Protein AF-A0A3B0YVM1-F1 (afdb_monomer_lite)

Structure (mmCIF, N/CA/C/O backbone):
data_AF-A0A3B0YVM1-F1
#
_entry.id   AF-A0A3B0YVM1-F1
#
loop_
_atom_site.group_PDB
_atom_site.id
_atom_site.type_symbol
_atom_site.label_atom_id
_atom_site.label_alt_id
_atom_site.label_comp_id
_atom_site.label_asym_id
_atom_site.label_entity_id
_atom_site.label_seq_id
_atom_site.pdbx_PDB_ins_code
_atom_site.Cartn_x
_atom_site.Cartn_y
_atom_site.Cartn_z
_atom_site.occupancy
_atom_site.B_iso_or_equiv
_atom_site.auth_seq_id
_atom_site.auth_comp_id
_atom_site.auth_asym_id
_atom_site.auth_atom_id
_atom_site.pdbx_PDB_model_num
ATOM 1 N N . MET A 1 1 ? -1.241 -8.856 31.161 1.00 61.56 1 MET A N 1
ATOM 2 C CA . MET A 1 1 ? -2.458 -8.989 31.995 1.00 61.56 1 MET A CA 1
ATOM 3 C C . MET A 1 1 ? -3.616 -8.631 31.088 1.00 61.56 1 MET A C 1
ATOM 5 O O . MET A 1 1 ? -3.506 -7.598 30.449 1.00 61.56 1 MET A O 1
ATOM 9 N N . ASN A 1 2 ? -4.629 -9.489 30.949 1.00 73.38 2 ASN A N 1
ATOM 10 C CA . ASN A 1 2 ? -5.773 -9.200 30.077 1.00 73.38 2 ASN A CA 1
ATOM 11 C C . ASN A 1 2 ? -6.741 -8.254 30.793 1.00 73.38 2 ASN A C 1
ATOM 13 O O . ASN A 1 2 ? -6.898 -8.364 32.007 1.00 73.38 2 ASN A O 1
ATOM 17 N N . PHE A 1 3 ? -7.368 -7.341 30.052 1.00 84.69 3 PHE A N 1
ATOM 18 C CA . PHE A 1 3 ? -8.487 -6.558 30.568 1.00 84.69 3 PHE A CA 1
ATOM 19 C C . PHE A 1 3 ? -9.752 -7.418 30.493 1.00 84.69 3 PHE A C 1
ATOM 21 O O . PHE A 1 3 ? -10.149 -7.833 29.403 1.00 84.69 3 PHE A O 1
ATOM 28 N N . GLU A 1 4 ? -10.326 -7.731 31.653 1.00 89.62 4 GLU A N 1
ATOM 29 C CA . GLU A 1 4 ? -11.551 -8.524 31.785 1.00 89.62 4 GLU A CA 1
ATOM 30 C C . GLU A 1 4 ? -12.759 -7.598 31.913 1.00 89.62 4 GLU A C 1
ATOM 32 O O . GLU A 1 4 ? -12.815 -6.753 32.808 1.00 89.62 4 GLU A O 1
ATOM 37 N N . PHE A 1 5 ? -13.737 -7.775 31.028 1.00 92.25 5 PHE A N 1
ATOM 38 C CA . PHE A 1 5 ? -14.971 -7.001 31.058 1.00 92.25 5 PHE A CA 1
ATOM 39 C C . PHE A 1 5 ? -15.942 -7.575 32.096 1.00 92.25 5 PHE A C 1
ATOM 41 O O . PHE A 1 5 ? -16.170 -8.781 32.189 1.00 92.25 5 PHE A O 1
ATOM 48 N N . THR A 1 6 ? -16.563 -6.692 32.870 1.00 95.38 6 THR A N 1
ATOM 49 C CA . THR A 1 6 ? -17.698 -7.025 33.737 1.00 95.38 6 THR A CA 1
ATOM 50 C C . THR A 1 6 ? -18.942 -7.338 32.906 1.00 95.38 6 THR A C 1
ATOM 52 O O . THR A 1 6 ? -19.082 -6.863 31.780 1.00 95.38 6 THR A O 1
ATOM 55 N N . GLN A 1 7 ? -19.909 -8.054 33.490 1.00 96.56 7 GLN A N 1
ATOM 56 C CA . GLN A 1 7 ? -21.164 -8.364 32.795 1.00 96.56 7 GLN A CA 1
ATOM 57 C C . GLN A 1 7 ? -21.890 -7.105 32.296 1.00 96.56 7 GLN A C 1
ATOM 59 O O . GLN A 1 7 ? -22.352 -7.085 31.166 1.00 96.56 7 GLN A O 1
ATOM 64 N N . ASN A 1 8 ? -21.917 -6.026 33.087 1.00 96.94 8 ASN A N 1
ATOM 65 C CA . ASN A 1 8 ? -22.551 -4.772 32.667 1.00 96.94 8 ASN A CA 1
ATOM 66 C C . ASN A 1 8 ? -21.864 -4.151 31.438 1.00 96.94 8 ASN A C 1
ATOM 68 O O . ASN A 1 8 ? -22.532 -3.553 30.601 1.00 96.94 8 ASN A O 1
ATOM 72 N N . GLN A 1 9 ? -20.537 -4.275 31.332 1.00 96.88 9 GLN A N 1
ATOM 73 C CA . GLN A 1 9 ? -19.792 -3.788 30.168 1.00 96.88 9 GLN A CA 1
ATOM 74 C C . GLN A 1 9 ? -20.047 -4.672 28.943 1.00 96.88 9 GLN A C 1
ATOM 76 O O . GLN A 1 9 ? -20.224 -4.152 27.846 1.00 96.88 9 GLN A O 1
ATOM 81 N N . LEU A 1 10 ? -20.137 -5.993 29.126 1.00 97.69 10 LEU A N 1
ATOM 82 C CA . LEU A 1 10 ? -20.514 -6.923 28.057 1.00 97.69 10 LEU A CA 1
ATOM 83 C C . LEU A 1 10 ? -21.944 -6.670 27.556 1.00 97.69 10 LEU A C 1
ATOM 85 O O . LEU A 1 10 ? -22.166 -6.638 26.351 1.00 97.69 10 LEU A O 1
ATOM 89 N N . ASP A 1 11 ? -22.897 -6.402 28.451 1.00 97.88 11 ASP A N 1
ATOM 90 C CA . ASP A 1 11 ? -24.278 -6.061 28.081 1.00 97.88 11 ASP A CA 1
ATOM 91 C C . ASP A 1 11 ? -24.340 -4.744 27.275 1.00 97.88 11 ASP A C 1
ATOM 93 O O . ASP A 1 11 ? -25.108 -4.617 26.315 1.00 97.88 11 ASP A O 1
ATOM 97 N N . GLN A 1 12 ? -23.493 -3.765 27.618 1.00 97.75 12 GLN A N 1
ATOM 98 C CA . GLN A 1 12 ? -23.352 -2.527 26.847 1.00 97.75 12 GLN A CA 1
ATOM 99 C C . GLN A 1 12 ? -22.720 -2.778 25.467 1.00 97.75 12 GLN A C 1
ATOM 101 O O . GLN A 1 12 ? -23.171 -2.204 24.477 1.00 97.75 12 GLN A O 1
ATOM 106 N N . ILE A 1 13 ? -21.723 -3.662 25.371 1.00 97.12 13 ILE A N 1
ATOM 107 C CA . ILE A 1 13 ? -21.122 -4.076 24.092 1.00 97.12 13 ILE A CA 1
ATOM 108 C C . ILE A 1 13 ? -22.154 -4.780 23.201 1.00 97.12 13 ILE A C 1
ATOM 110 O O . ILE A 1 13 ? -22.275 -4.442 22.023 1.00 97.12 13 ILE A O 1
ATOM 114 N N . GLN A 1 14 ? -22.957 -5.689 23.761 1.00 97.75 14 GLN A N 1
ATOM 115 C CA . GLN A 1 14 ? -24.055 -6.339 23.040 1.00 97.75 14 GLN A CA 1
ATOM 116 C C . GLN A 1 14 ? -25.067 -5.312 22.517 1.00 97.75 14 GLN A C 1
ATOM 118 O O . GLN A 1 14 ? -25.534 -5.419 21.386 1.00 97.75 14 GLN A O 1
ATOM 123 N N . THR A 1 15 ? -25.352 -4.270 23.303 1.00 97.75 15 THR A N 1
ATOM 124 C CA . THR A 1 15 ? -26.252 -3.186 22.889 1.00 97.75 15 THR A CA 1
ATOM 125 C C . THR A 1 15 ? -25.747 -2.469 21.631 1.00 97.75 15 THR A C 1
ATOM 127 O O . THR A 1 15 ? -26.557 -2.152 20.762 1.00 97.75 15 THR A O 1
ATOM 130 N N . PHE A 1 16 ? -24.435 -2.249 21.483 1.00 97.38 16 PHE A N 1
ATOM 131 C CA . PHE A 1 16 ? -23.877 -1.668 20.253 1.00 97.38 16 PHE A CA 1
ATOM 132 C C . PHE A 1 16 ? -24.061 -2.585 19.037 1.00 97.38 16 PHE A C 1
ATOM 134 O O . PHE A 1 16 ? -24.403 -2.102 17.958 1.00 97.38 16 PHE A O 1
ATOM 141 N N . ILE A 1 17 ? -23.891 -3.902 19.199 1.00 95.31 17 ILE A N 1
ATOM 142 C CA . ILE A 1 17 ? -24.158 -4.868 18.119 1.00 95.31 17 ILE A CA 1
ATOM 143 C C . ILE A 1 17 ? -25.635 -4.836 17.718 1.00 95.31 17 ILE A C 1
ATOM 145 O O . ILE A 1 17 ? -25.944 -4.744 16.530 1.00 95.31 17 ILE A O 1
ATOM 149 N N . ASP A 1 18 ? -26.540 -4.881 18.695 1.00 96.50 18 ASP A N 1
ATOM 150 C CA . ASP A 1 18 ? -27.985 -4.941 18.457 1.00 96.50 18 ASP A CA 1
ATOM 151 C C . ASP A 1 18 ? -28.526 -3.665 17.792 1.00 96.50 18 ASP A C 1
ATOM 153 O O . ASP A 1 18 ? -29.475 -3.721 17.007 1.00 96.50 18 ASP A O 1
ATOM 157 N N . GLN A 1 19 ? -27.929 -2.509 18.097 1.00 95.62 19 GLN A N 1
ATOM 158 C CA . GLN A 1 19 ? -28.262 -1.229 17.468 1.00 95.62 19 GLN A CA 1
ATOM 159 C C . GLN A 1 19 ? -27.776 -1.141 16.017 1.00 95.62 19 GLN A C 1
ATOM 161 O O . GLN A 1 19 ? -28.428 -0.495 15.192 1.00 95.62 19 GLN A O 1
ATOM 166 N N . GLY A 1 20 ? -26.660 -1.801 15.700 1.00 95.06 20 GLY A N 1
ATOM 167 C CA . GLY A 1 20 ? -25.998 -1.697 14.406 1.00 95.06 20 GLY A CA 1
ATOM 168 C C . GLY A 1 20 ? -25.357 -0.324 14.172 1.00 95.06 20 GLY A C 1
ATOM 169 O O . GLY A 1 20 ? -25.219 0.492 15.081 1.00 95.06 20 GLY A O 1
ATOM 170 N N . ALA A 1 21 ? -24.962 -0.062 12.923 1.00 94.19 21 ALA A N 1
ATOM 171 C CA . ALA A 1 21 ? -24.320 1.195 12.549 1.00 94.19 21 ALA A CA 1
ATOM 172 C C . ALA A 1 21 ? -25.275 2.393 12.706 1.00 94.19 21 ALA A C 1
ATOM 174 O O . ALA A 1 21 ? -26.347 2.435 12.092 1.00 94.19 21 ALA A O 1
ATOM 175 N N . LEU A 1 22 ? -24.862 3.393 13.488 1.00 93.19 22 LEU A N 1
ATOM 176 C CA . LEU A 1 22 ? -25.630 4.614 13.724 1.00 93.19 22 LEU A CA 1
ATOM 177 C C . LEU A 1 22 ? -25.311 5.717 12.695 1.00 93.19 22 LEU A C 1
ATOM 179 O O . LEU A 1 22 ? -24.178 5.821 12.222 1.00 93.19 22 LEU A O 1
ATOM 183 N N . PRO A 1 23 ? -26.269 6.600 12.353 1.00 89.56 23 PRO A N 1
ATOM 184 C CA . PRO A 1 23 ? -26.002 7.726 11.462 1.00 89.56 23 PRO A CA 1
ATOM 185 C C . PRO A 1 23 ? -24.921 8.668 12.015 1.00 89.56 23 PRO A C 1
ATOM 187 O O . PRO A 1 23 ? -25.095 9.264 13.074 1.00 89.56 23 PRO A O 1
ATOM 190 N N . GLY A 1 24 ? -23.832 8.848 11.264 1.00 84.25 24 GLY A N 1
ATOM 191 C CA . GLY A 1 24 ? -22.758 9.802 11.570 1.00 84.25 24 GLY A CA 1
ATOM 192 C C . GLY A 1 24 ? -21.629 9.268 12.460 1.00 84.25 24 GLY A C 1
ATOM 193 O O . GLY A 1 24 ? -20.553 9.858 12.448 1.00 84.25 24 GLY A O 1
ATOM 194 N N . THR A 1 25 ? -21.839 8.160 13.176 1.00 88.06 25 THR A N 1
ATOM 195 C CA . THR A 1 25 ? -20.812 7.516 14.021 1.00 88.06 25 THR A CA 1
ATOM 196 C C . THR A 1 25 ? -20.554 6.057 13.645 1.00 88.06 25 THR A C 1
ATOM 198 O O . THR A 1 25 ? -19.481 5.530 13.913 1.00 88.06 25 THR A O 1
ATOM 201 N N . ASN A 1 26 ? -21.482 5.393 12.953 1.00 94.81 26 ASN A N 1
ATOM 202 C CA . ASN A 1 26 ? -21.416 3.966 12.648 1.00 94.81 26 ASN A CA 1
ATOM 203 C C . ASN A 1 26 ? -21.236 3.131 13.931 1.00 94.81 26 ASN A C 1
ATOM 205 O O . ASN A 1 26 ? -22.155 3.079 14.743 1.00 94.81 26 ASN A O 1
ATOM 209 N N . PHE A 1 27 ? -20.080 2.493 14.110 1.00 96.88 27 PHE A N 1
ATOM 210 C CA . PHE A 1 27 ? -19.659 1.784 15.321 1.00 96.88 27 PHE A CA 1
ATOM 211 C C . PHE A 1 27 ? -18.546 2.527 16.087 1.00 96.88 27 PHE A C 1
ATOM 213 O O . PHE A 1 27 ? -17.999 1.975 17.043 1.00 96.88 27 PHE A O 1
ATOM 220 N N . SER A 1 28 ? -18.200 3.771 15.726 1.00 95.94 28 SER A N 1
ATOM 221 C CA . SER A 1 28 ? -17.145 4.540 16.408 1.00 95.94 28 SER A CA 1
ATOM 222 C C . SER A 1 28 ? -17.410 4.698 17.904 1.00 95.94 28 SER A C 1
ATOM 224 O O . SER A 1 28 ? -16.474 4.654 18.696 1.00 95.94 28 SER A O 1
ATOM 226 N N . ASP A 1 29 ? -18.681 4.807 18.298 1.00 95.94 29 ASP A N 1
ATOM 227 C CA . ASP A 1 29 ? -19.090 4.921 19.702 1.00 95.94 29 ASP A CA 1
ATOM 228 C C . ASP A 1 29 ? -18.770 3.648 20.503 1.00 95.94 29 ASP A C 1
ATOM 230 O O . ASP A 1 29 ? -18.422 3.728 21.680 1.00 95.94 29 ASP A O 1
ATOM 234 N N . ALA A 1 30 ? -18.823 2.473 19.864 1.00 96.25 30 ALA A N 1
ATOM 235 C CA . ALA A 1 30 ? -18.458 1.208 20.496 1.00 96.25 30 ALA A CA 1
ATOM 236 C C . ALA A 1 30 ? -16.943 1.121 20.732 1.00 96.25 30 ALA A C 1
ATOM 238 O O . ALA A 1 30 ? -16.504 0.725 21.811 1.00 96.25 30 ALA A O 1
ATOM 239 N N . TYR A 1 31 ? -16.144 1.541 19.745 1.00 95.38 31 TYR A N 1
ATOM 240 C CA . TYR A 1 31 ? -14.693 1.646 19.897 1.00 95.38 31 TYR A CA 1
ATOM 241 C C . TYR A 1 31 ? -14.307 2.633 21.001 1.00 95.38 31 TYR A C 1
ATOM 243 O O . TYR A 1 31 ? -13.489 2.291 21.855 1.00 95.38 31 TYR A O 1
ATOM 251 N N . GLN A 1 32 ? -14.921 3.822 21.011 1.00 94.88 32 GLN A N 1
ATOM 252 C CA . GLN A 1 32 ? -14.658 4.848 22.019 1.00 94.88 32 GLN A CA 1
ATOM 253 C C . GLN A 1 32 ? -15.030 4.358 23.418 1.00 94.88 32 GLN A C 1
ATOM 255 O O . GLN A 1 32 ? -14.226 4.478 24.332 1.00 94.88 32 GLN A O 1
ATOM 260 N N . TYR A 1 33 ? -16.193 3.717 23.569 1.00 95.88 33 TYR A N 1
ATOM 261 C CA . TYR A 1 33 ? -16.604 3.126 24.840 1.00 95.88 33 TYR A CA 1
ATOM 262 C C . TYR A 1 33 ? -15.560 2.146 25.382 1.00 95.88 33 TYR A C 1
ATOM 264 O O . TYR A 1 33 ? -15.195 2.214 26.552 1.00 95.88 33 TYR A O 1
ATOM 272 N N . ILE A 1 34 ? -15.053 1.240 24.540 1.00 94.00 34 ILE A N 1
ATOM 273 C CA . ILE A 1 34 ? -14.036 0.274 24.969 1.00 94.00 34 ILE A CA 1
ATOM 274 C C . ILE A 1 34 ? -12.722 0.988 25.302 1.00 94.00 34 ILE A C 1
ATOM 276 O O . ILE A 1 34 ? -12.091 0.643 26.296 1.00 94.00 34 ILE A O 1
ATOM 280 N N . SER A 1 35 ? -12.327 1.985 24.508 1.00 92.06 35 SER A N 1
ATOM 281 C CA . SER A 1 35 ? -11.128 2.793 24.749 1.00 92.06 35 SER A CA 1
ATOM 282 C C . SER A 1 35 ? -11.181 3.497 26.111 1.00 92.06 35 SER A C 1
ATOM 284 O O . SER A 1 35 ? -10.260 3.344 26.914 1.00 92.06 35 SER A O 1
ATOM 286 N N . ASP A 1 36 ? -12.301 4.150 26.428 1.00 92.50 36 ASP A N 1
ATOM 287 C CA . ASP A 1 36 ? -12.523 4.833 27.707 1.00 92.50 36 ASP A CA 1
ATOM 288 C C . ASP A 1 36 ? -12.417 3.853 28.891 1.00 92.50 36 ASP A C 1
ATOM 290 O O . ASP A 1 36 ? -11.776 4.145 29.901 1.00 92.50 36 ASP A O 1
ATOM 294 N N . LEU A 1 37 ? -12.979 2.643 28.751 1.00 91.38 37 LEU A N 1
ATOM 295 C CA . LEU A 1 37 ? -12.869 1.597 29.773 1.00 91.38 37 LEU A CA 1
ATOM 296 C C . LEU A 1 37 ? -11.422 1.160 30.029 1.00 91.38 37 LEU A C 1
ATOM 298 O O . LEU A 1 37 ? -11.073 0.840 31.169 1.00 91.38 37 LEU A O 1
ATOM 302 N N . LEU A 1 38 ? -10.589 1.109 28.984 1.00 88.25 38 LEU A N 1
ATOM 303 C CA . LEU A 1 38 ? -9.171 0.800 29.139 1.00 88.25 38 LEU A CA 1
ATOM 304 C C . LEU A 1 38 ? -8.450 1.941 29.866 1.00 88.25 38 LEU A C 1
ATOM 306 O O . LEU A 1 38 ? -7.668 1.681 30.774 1.00 88.25 38 LEU A O 1
ATOM 310 N N . GLU A 1 39 ? -8.732 3.198 29.533 1.00 85.38 39 GLU A N 1
ATOM 311 C CA . GLU A 1 39 ? -8.093 4.361 30.167 1.00 85.38 39 GLU A CA 1
ATOM 312 C C . GLU A 1 39 ? -8.438 4.516 31.657 1.00 85.38 39 GLU A C 1
ATOM 314 O O . GLU A 1 39 ? -7.617 5.002 32.439 1.00 85.38 39 GLU A O 1
ATOM 319 N N . GLU A 1 40 ? -9.615 4.048 32.081 1.00 82.25 40 GLU A N 1
ATOM 320 C CA . GLU A 1 40 ? -10.019 4.014 33.491 1.00 82.25 40 GLU A CA 1
ATOM 321 C C . GLU A 1 40 ? -9.252 2.970 34.330 1.00 82.25 40 GLU A C 1
ATOM 323 O O . GLU A 1 40 ? -9.201 3.078 35.563 1.00 82.25 40 GLU A O 1
ATOM 328 N N . ALA A 1 41 ? -8.620 1.969 33.703 1.00 71.50 41 ALA A N 1
ATOM 329 C CA . ALA A 1 41 ? -7.781 1.007 34.409 1.00 71.50 41 ALA A CA 1
ATOM 330 C C . ALA A 1 41 ? -6.450 1.664 34.814 1.00 71.50 41 ALA A C 1
ATOM 332 O O . ALA A 1 41 ? -5.616 2.006 33.981 1.00 71.50 41 ALA A O 1
ATOM 333 N N . SER A 1 42 ? -6.237 1.838 36.121 1.00 52.84 42 SER A N 1
ATOM 334 C CA . SER A 1 42 ? -5.046 2.487 36.680 1.00 52.84 42 SER A CA 1
ATOM 335 C C . SER A 1 42 ? -3.744 1.844 36.172 1.00 52.84 42 SER A C 1
ATOM 337 O O . SER A 1 42 ? -3.453 0.705 36.531 1.00 52.84 42 SER A O 1
ATOM 339 N N . GLU A 1 43 ? -2.983 2.611 35.385 1.00 63.66 43 GLU A N 1
ATOM 340 C CA . GLU A 1 43 ? -1.768 2.225 34.646 1.00 63.66 43 GLU A CA 1
ATOM 341 C C . GLU A 1 43 ? -1.970 1.061 33.666 1.00 63.66 43 GLU A C 1
ATOM 343 O O . GLU A 1 43 ? -1.831 -0.111 34.016 1.00 63.66 43 GLU A O 1
ATOM 348 N N . LEU A 1 44 ? -2.228 1.398 32.398 1.00 65.75 44 LEU A N 1
ATOM 349 C CA . LEU A 1 44 ? -2.282 0.422 31.315 1.00 65.75 44 LEU A CA 1
ATOM 350 C C . LEU A 1 44 ? -0.902 -0.226 31.099 1.00 65.75 44 LEU A C 1
ATOM 352 O O . LEU A 1 44 ? 0.059 0.473 30.765 1.00 65.75 44 LEU A O 1
ATOM 356 N N . PRO A 1 45 ? -0.780 -1.562 31.224 1.00 74.88 45 PRO A N 1
ATOM 357 C CA . PRO A 1 45 ? 0.353 -2.300 30.678 1.00 74.88 45 PRO A CA 1
ATOM 358 C C . PRO A 1 45 ? 0.593 -1.931 29.208 1.00 74.88 45 PRO A C 1
ATOM 360 O O . PRO A 1 45 ? -0.355 -1.643 28.477 1.00 74.88 45 PRO A O 1
ATOM 363 N N . LYS A 1 46 ? 1.847 -1.990 28.751 1.00 74.75 46 LYS A N 1
ATOM 364 C CA . LYS A 1 46 ? 2.245 -1.594 27.388 1.00 74.75 46 LYS A CA 1
ATOM 365 C C . LYS A 1 46 ? 1.390 -2.248 26.293 1.00 74.75 46 LYS A C 1
ATOM 367 O O . LYS A 1 46 ? 1.071 -1.625 25.290 1.00 74.75 46 LYS A O 1
ATOM 372 N N . GLU A 1 47 ? 1.005 -3.506 26.463 1.00 72.50 47 GLU A N 1
ATOM 373 C CA . GLU A 1 47 ? 0.182 -4.219 25.482 1.00 72.50 47 GLU A CA 1
ATOM 374 C C . GLU A 1 47 ? -1.245 -3.651 25.422 1.00 72.50 47 GLU A C 1
ATOM 376 O O . GLU A 1 47 ? -1.827 -3.510 24.349 1.00 72.50 47 GLU A O 1
ATOM 381 N N . LEU A 1 48 ? -1.787 -3.248 26.573 1.00 76.56 48 LEU A N 1
ATOM 382 C CA . LEU A 1 48 ? -3.084 -2.587 26.661 1.00 76.56 48 LEU A CA 1
ATOM 383 C C . LEU A 1 48 ? -3.047 -1.162 26.093 1.00 76.56 48 LEU A C 1
ATOM 385 O O . LEU A 1 48 ? -4.029 -0.743 25.487 1.00 76.56 48 LEU A O 1
ATOM 389 N N . SER A 1 49 ? -1.923 -0.443 26.206 1.00 81.25 49 SER A N 1
ATOM 390 C CA . SER A 1 49 ? -1.785 0.865 25.553 1.00 81.25 49 SER A CA 1
ATOM 391 C C . SER A 1 49 ? -1.764 0.752 24.027 1.00 81.25 49 SER A C 1
ATOM 393 O O . SER A 1 49 ? -2.332 1.606 23.357 1.00 81.25 49 SER A O 1
ATOM 395 N N . VAL A 1 50 ? -1.172 -0.312 23.465 1.00 81.56 50 VAL A N 1
ATOM 396 C CA . VAL A 1 50 ? -1.199 -0.553 22.008 1.00 81.56 50 VAL A CA 1
ATOM 397 C C . VAL A 1 50 ? -2.604 -0.934 21.532 1.00 81.56 50 VAL A C 1
ATOM 399 O O . VAL A 1 50 ? -3.063 -0.424 20.513 1.00 81.56 50 VAL A O 1
ATOM 402 N N . ALA A 1 51 ? -3.316 -1.786 22.276 1.00 84.19 51 ALA A N 1
ATOM 403 C CA . ALA A 1 51 ? -4.712 -2.099 21.968 1.00 84.19 51 ALA A CA 1
ATOM 404 C C . ALA A 1 51 ? -5.599 -0.841 22.026 1.00 84.19 51 ALA A C 1
ATOM 406 O O . ALA A 1 51 ? -6.389 -0.611 21.113 1.00 84.19 51 ALA A O 1
ATOM 407 N N . ASN A 1 52 ? -5.417 0.008 23.046 1.00 87.06 52 ASN A N 1
ATOM 408 C CA . ASN A 1 52 ? -6.123 1.286 23.159 1.00 87.06 52 ASN A CA 1
ATOM 409 C C . ASN A 1 52 ? -5.832 2.204 21.966 1.00 87.06 52 ASN A C 1
ATOM 411 O O . ASN A 1 52 ? -6.745 2.781 21.382 1.00 87.06 52 ASN A O 1
ATOM 415 N N . LEU A 1 53 ? -4.567 2.274 21.551 1.00 86.12 53 LEU A N 1
ATOM 416 C CA . LEU A 1 53 ? -4.155 3.067 20.402 1.00 86.12 53 LEU A CA 1
ATOM 417 C C . LEU A 1 53 ? -4.854 2.626 19.111 1.00 86.12 53 LEU A C 1
ATOM 419 O O . LEU A 1 53 ? -5.361 3.447 18.342 1.00 86.12 53 LEU A O 1
ATOM 423 N N . TRP A 1 54 ? -4.936 1.311 18.904 1.00 87.88 54 TRP A N 1
ATOM 424 C CA . TRP A 1 54 ? -5.664 0.754 17.776 1.00 87.88 54 TRP A CA 1
ATOM 425 C C . TRP A 1 54 ? -7.161 1.088 17.832 1.00 87.88 54 TRP A C 1
ATOM 427 O O . TRP A 1 54 ? -7.709 1.509 16.813 1.00 87.88 54 TRP A O 1
ATOM 437 N N . LEU A 1 55 ? -7.808 0.981 19.002 1.00 90.50 55 LEU A N 1
ATOM 438 C CA . LEU A 1 55 ? -9.221 1.351 19.181 1.00 90.50 55 LEU A CA 1
ATOM 439 C C . LEU A 1 55 ? -9.475 2.817 18.807 1.00 90.50 55 LEU A C 1
ATOM 441 O O . LEU A 1 55 ? -10.449 3.101 18.115 1.00 90.50 55 LEU A O 1
ATOM 445 N N . GLN A 1 56 ? -8.586 3.734 19.197 1.00 89.69 56 GLN A N 1
ATOM 446 C CA . GLN A 1 56 ? -8.715 5.160 18.884 1.00 89.69 56 GLN A CA 1
ATOM 447 C C . GLN A 1 56 ? -8.663 5.435 17.373 1.00 89.69 56 GLN A C 1
ATOM 449 O O . GLN A 1 56 ? -9.478 6.197 16.849 1.00 89.69 56 GLN A O 1
ATOM 454 N N . GLY A 1 57 ? -7.739 4.810 16.635 1.00 89.50 57 GLY A N 1
ATOM 455 C CA . GLY A 1 57 ? -7.725 4.957 15.174 1.00 89.50 57 GLY A CA 1
ATOM 456 C C . GLY A 1 57 ? -8.856 4.202 14.481 1.00 89.50 57 GLY A C 1
ATOM 457 O O . GLY A 1 57 ? -9.391 4.698 13.492 1.00 89.50 57 GLY A O 1
ATOM 458 N N . ALA A 1 58 ? -9.273 3.046 15.004 1.00 91.00 58 ALA A N 1
ATOM 459 C CA . ALA A 1 58 ? -10.419 2.309 14.483 1.00 91.00 58 ALA A CA 1
ATOM 460 C C . ALA A 1 58 ? -11.724 3.103 14.656 1.00 91.00 58 ALA A C 1
ATOM 462 O O . ALA A 1 58 ? -12.516 3.166 13.716 1.00 91.00 58 ALA A O 1
ATOM 463 N N . ALA A 1 59 ? -11.903 3.792 15.790 1.00 93.62 59 ALA A N 1
ATOM 464 C CA . ALA A 1 59 ? -13.015 4.713 16.018 1.00 93.62 59 ALA A CA 1
ATOM 465 C C . ALA A 1 59 ? -13.039 5.828 14.963 1.00 93.62 59 ALA A C 1
ATOM 467 O O . ALA A 1 59 ? -14.063 6.046 14.314 1.00 93.62 59 ALA A O 1
ATOM 468 N N . GLN A 1 60 ? -11.896 6.487 14.737 1.00 92.19 60 GLN A N 1
ATOM 469 C CA . GLN A 1 60 ? -11.771 7.538 13.726 1.00 92.19 60 GLN A CA 1
ATOM 470 C C . GLN A 1 60 ? -12.078 7.004 12.322 1.00 92.19 60 GLN A C 1
ATOM 472 O O . GLN A 1 60 ? -12.957 7.534 11.646 1.00 92.19 60 GLN A O 1
ATOM 477 N N . ALA A 1 61 ? -11.422 5.919 11.903 1.00 92.38 61 ALA A N 1
ATOM 478 C CA . ALA A 1 61 ? -11.609 5.330 10.580 1.00 92.38 61 ALA A CA 1
ATOM 479 C C . ALA A 1 61 ? -13.053 4.858 10.339 1.00 92.38 61 ALA A C 1
ATOM 481 O O . ALA A 1 61 ? -13.585 5.055 9.245 1.00 92.38 61 ALA A O 1
ATOM 482 N N . ASN A 1 62 ? -13.693 4.260 11.349 1.00 95.44 62 ASN A N 1
ATOM 483 C CA . ASN A 1 62 ? -15.056 3.750 11.245 1.00 95.44 62 ASN A CA 1
ATOM 484 C C . ASN A 1 62 ? -16.121 4.849 11.267 1.00 95.44 62 ASN A C 1
ATOM 486 O O . ASN A 1 62 ? -17.149 4.697 10.606 1.00 95.44 62 ASN A O 1
ATOM 490 N N . SER A 1 63 ? -15.865 5.970 11.949 1.00 94.75 63 SER A N 1
ATOM 491 C CA . SER A 1 63 ? -16.768 7.127 11.921 1.00 94.75 63 SER A CA 1
ATOM 492 C C . SER A 1 63 ? -16.962 7.689 10.508 1.00 94.75 63 SER A C 1
ATOM 494 O O . SER A 1 63 ? -17.970 8.342 10.246 1.00 94.75 63 SER A O 1
ATOM 496 N N . GLY A 1 64 ? -16.000 7.450 9.605 1.00 92.06 64 GLY A N 1
ATOM 497 C CA . GLY A 1 64 ? -15.992 7.998 8.249 1.00 92.06 64 GLY A CA 1
ATOM 498 C C . GLY A 1 64 ? -15.781 9.512 8.200 1.00 92.06 64 GLY A C 1
ATOM 499 O O . GLY A 1 64 ? -16.024 10.125 7.167 1.00 92.06 64 GLY A O 1
ATOM 500 N N . ASN A 1 65 ? -15.360 10.126 9.311 1.00 90.44 65 ASN A N 1
ATOM 501 C CA . ASN A 1 65 ? -15.227 11.570 9.444 1.00 90.44 65 ASN A CA 1
ATOM 502 C C . ASN A 1 65 ? -13.863 11.958 10.028 1.00 90.44 65 ASN A C 1
ATOM 504 O O . ASN A 1 65 ? -13.397 11.388 11.013 1.00 90.44 65 ASN A O 1
ATOM 508 N N . GLY A 1 66 ? -13.258 12.997 9.454 1.00 93.06 66 GLY A N 1
ATOM 509 C CA . GLY A 1 66 ? -12.012 13.584 9.944 1.00 93.06 66 GLY A CA 1
ATOM 510 C C . GLY A 1 66 ? -10.766 13.123 9.182 1.00 93.06 66 GLY A C 1
ATOM 511 O O . GLY A 1 66 ? -10.832 12.227 8.341 1.00 93.06 66 GLY A O 1
ATOM 512 N N . PRO A 1 67 ? -9.606 13.731 9.477 1.00 92.56 67 PRO A N 1
ATOM 513 C CA . PRO A 1 67 ? -8.408 13.586 8.653 1.00 92.56 67 PRO A CA 1
ATOM 514 C C . PRO A 1 67 ? -7.847 12.158 8.627 1.00 92.56 67 PRO A C 1
ATOM 516 O O . PRO A 1 67 ? -7.373 11.716 7.584 1.00 92.56 67 PRO A O 1
ATOM 519 N N . PHE A 1 68 ? -7.924 11.406 9.732 1.00 91.94 68 PHE A N 1
ATOM 520 C CA . PHE A 1 68 ? -7.487 10.004 9.735 1.00 91.94 68 PHE A CA 1
ATOM 521 C C . PHE A 1 68 ? -8.448 9.097 8.960 1.00 91.94 68 PHE A C 1
ATOM 523 O O . PHE A 1 68 ? -7.999 8.221 8.222 1.00 91.94 68 PHE A O 1
ATOM 530 N N . ALA A 1 69 ? -9.761 9.330 9.069 1.00 93.94 69 ALA A N 1
ATOM 531 C CA . ALA A 1 69 ? -10.747 8.606 8.273 1.00 93.94 69 ALA A CA 1
ATOM 532 C C . ALA A 1 69 ? -10.515 8.844 6.778 1.00 93.94 69 ALA A C 1
ATOM 534 O O . ALA A 1 69 ? -10.389 7.883 6.024 1.00 93.94 69 ALA A O 1
ATOM 535 N N . ASP A 1 70 ? -10.343 10.104 6.373 1.00 95.50 70 ASP A N 1
ATOM 536 C CA . ASP A 1 70 ? -10.054 10.472 4.989 1.00 95.50 70 ASP A CA 1
ATOM 537 C C . ASP A 1 70 ? -8.755 9.846 4.480 1.00 95.50 70 ASP A C 1
ATOM 539 O O . ASP A 1 70 ? -8.736 9.306 3.375 1.00 95.50 70 ASP A O 1
ATOM 543 N N . LEU A 1 71 ? -7.684 9.826 5.281 1.00 94.12 71 LEU A N 1
ATOM 544 C CA . LEU A 1 71 ? -6.450 9.139 4.897 1.00 94.12 71 LEU A CA 1
ATOM 545 C C . LEU A 1 71 ? -6.715 7.662 4.549 1.00 94.12 71 LEU A C 1
ATOM 547 O O . LEU A 1 71 ? -6.301 7.182 3.492 1.00 94.12 71 LEU A O 1
ATOM 551 N N . ILE A 1 72 ? -7.406 6.939 5.436 1.00 94.31 72 ILE A N 1
ATOM 552 C CA . ILE A 1 72 ? -7.698 5.508 5.279 1.00 94.31 72 ILE A CA 1
ATOM 553 C C . ILE A 1 72 ? -8.639 5.262 4.097 1.00 94.31 72 ILE A C 1
ATOM 555 O O . ILE A 1 72 ? -8.415 4.348 3.298 1.00 94.31 72 ILE A O 1
ATOM 559 N N . TRP A 1 73 ? -9.692 6.066 3.979 1.00 96.06 73 TRP A N 1
ATOM 560 C CA . TRP A 1 73 ? -10.733 5.897 2.972 1.00 96.06 73 TRP A CA 1
ATOM 561 C C . TRP A 1 73 ? -10.218 6.233 1.579 1.00 96.06 73 TRP A C 1
ATOM 563 O O . TRP A 1 73 ? -10.422 5.445 0.657 1.00 96.06 73 TRP A O 1
ATOM 573 N N . GLN A 1 74 ? -9.487 7.340 1.426 1.00 97.12 74 GLN A N 1
ATOM 574 C CA . GLN A 1 74 ? -8.893 7.713 0.143 1.00 97.12 74 GLN A CA 1
ATOM 575 C C . GLN A 1 74 ? -7.792 6.734 -0.268 1.00 97.12 74 GLN A C 1
ATOM 577 O O . GLN A 1 74 ? -7.739 6.347 -1.434 1.00 97.12 74 GLN A O 1
ATOM 582 N N . TYR A 1 75 ? -6.974 6.250 0.676 1.00 97.19 75 TYR A N 1
ATOM 583 C CA . TYR A 1 75 ? -6.014 5.178 0.394 1.00 97.19 75 TYR A CA 1
ATOM 584 C C . TYR A 1 75 ? -6.732 3.940 -0.157 1.00 97.19 75 TYR A C 1
ATOM 586 O O . TYR A 1 75 ? -6.370 3.407 -1.206 1.00 97.19 75 TYR A O 1
ATOM 594 N N . THR A 1 76 ? -7.790 3.500 0.526 1.00 97.38 76 THR A N 1
ATOM 595 C CA . THR A 1 76 ? -8.549 2.301 0.147 1.00 97.38 76 THR A CA 1
ATOM 596 C C . THR A 1 76 ? -9.235 2.480 -1.209 1.00 97.38 76 THR A C 1
ATOM 598 O O . THR A 1 76 ? -9.167 1.592 -2.055 1.00 97.38 76 THR A O 1
ATOM 601 N N . ALA A 1 77 ? -9.834 3.643 -1.471 1.00 97.81 77 ALA A N 1
ATOM 602 C CA . ALA A 1 77 ? -10.465 3.944 -2.753 1.00 97.81 77 ALA A CA 1
ATOM 603 C C . ALA A 1 77 ? -9.464 3.930 -3.922 1.00 97.81 77 ALA A C 1
ATOM 605 O O . ALA A 1 77 ? -9.783 3.425 -5.004 1.00 97.81 77 ALA A O 1
ATOM 606 N N . GLN A 1 78 ? -8.240 4.422 -3.705 1.00 97.62 78 GLN A N 1
ATOM 607 C CA . GLN A 1 78 ? -7.173 4.351 -4.705 1.00 97.62 78 GLN A CA 1
ATOM 608 C C . GLN A 1 78 ? -6.724 2.912 -4.966 1.00 97.62 78 GLN A C 1
ATOM 610 O O . GLN A 1 78 ? -6.636 2.497 -6.121 1.00 97.62 78 GLN A O 1
ATOM 615 N N . GLN A 1 79 ? -6.529 2.114 -3.912 1.00 97.69 79 GLN A N 1
ATOM 616 C CA . GLN A 1 79 ? -6.185 0.692 -4.038 1.00 97.69 79 GLN A CA 1
ATOM 617 C C . GLN A 1 79 ? -7.233 -0.103 -4.828 1.00 97.69 79 GLN A C 1
ATOM 619 O O . GLN A 1 79 ? -6.871 -0.993 -5.601 1.00 97.69 79 GLN A O 1
ATOM 624 N N . LEU A 1 80 ? -8.517 0.222 -4.653 1.00 97.94 80 LEU A N 1
ATOM 625 C CA . LEU A 1 80 ? -9.609 -0.379 -5.418 1.00 97.94 80 LEU A CA 1
ATOM 626 C C . LEU A 1 80 ? -9.605 0.087 -6.873 1.00 97.94 80 LEU A C 1
ATOM 628 O O . LEU A 1 80 ? -9.759 -0.729 -7.774 1.00 97.94 80 LEU A O 1
ATOM 632 N N . THR A 1 81 ? -9.380 1.377 -7.119 1.00 97.31 81 THR A N 1
ATOM 633 C CA . THR A 1 81 ? -9.365 1.931 -8.480 1.00 97.31 81 THR A CA 1
ATOM 634 C C . THR A 1 81 ? -8.227 1.351 -9.318 1.00 97.31 81 THR A C 1
ATOM 636 O O . THR A 1 81 ? -8.459 0.924 -10.444 1.00 97.31 81 THR A O 1
ATOM 639 N N . MET A 1 82 ? -7.019 1.238 -8.759 1.00 97.88 82 MET A N 1
ATOM 640 C CA . MET A 1 82 ? -5.872 0.633 -9.453 1.00 97.88 82 MET A CA 1
ATOM 641 C C . MET A 1 82 ? -6.024 -0.879 -9.704 1.00 97.88 82 MET A C 1
ATOM 643 O O . MET A 1 82 ? -5.278 -1.443 -10.500 1.00 97.88 82 MET A O 1
ATOM 647 N N . ARG A 1 83 ? -6.990 -1.542 -9.050 1.00 96.69 83 ARG A N 1
ATOM 648 C CA . ARG A 1 83 ? -7.332 -2.962 -9.252 1.00 96.69 83 ARG A CA 1
ATOM 649 C C . ARG A 1 83 ? -8.616 -3.176 -10.055 1.00 96.69 83 ARG A C 1
ATOM 651 O O . ARG A 1 83 ? -9.146 -4.281 -10.040 1.00 96.69 83 ARG A O 1
ATOM 658 N N . ASP A 1 84 ? -9.129 -2.137 -10.713 1.00 95.94 84 ASP A N 1
ATOM 659 C CA . ASP A 1 84 ? -10.402 -2.178 -11.451 1.00 95.94 84 ASP A CA 1
ATOM 660 C C . ASP A 1 84 ? -11.599 -2.631 -10.583 1.00 95.94 84 ASP A C 1
ATOM 662 O O . ASP A 1 84 ? -12.514 -3.333 -11.009 1.00 95.94 84 ASP A O 1
ATOM 666 N N . LEU A 1 85 ? -11.590 -2.222 -9.311 1.00 96.62 85 LEU A N 1
ATOM 667 C CA . LEU A 1 85 ? -12.630 -2.493 -8.316 1.00 96.62 85 LEU A CA 1
ATOM 668 C C . LEU A 1 85 ? -13.315 -1.209 -7.841 1.00 96.62 85 LEU A C 1
ATOM 670 O O . LEU A 1 85 ? -13.811 -1.137 -6.718 1.00 96.62 85 LEU A O 1
ATOM 674 N N . SER A 1 86 ? -13.383 -0.161 -8.666 1.00 96.50 86 SER A N 1
ATOM 675 C CA . SER A 1 86 ? -14.052 1.092 -8.274 1.00 96.50 86 SER A CA 1
ATOM 676 C C . SER A 1 86 ? -15.529 0.894 -7.900 1.00 96.50 86 SER A C 1
ATOM 678 O O . SER A 1 86 ? -16.079 1.667 -7.117 1.00 96.50 86 SER A O 1
ATOM 680 N N . ASN A 1 87 ? -16.171 -0.176 -8.383 1.00 96.69 87 ASN A N 1
ATOM 681 C CA . ASN A 1 87 ? -17.520 -0.572 -7.970 1.00 96.69 87 ASN A CA 1
ATOM 682 C C . ASN A 1 87 ? -17.622 -0.979 -6.487 1.00 96.69 87 ASN A C 1
ATOM 684 O O . ASN A 1 87 ? -18.732 -1.039 -5.969 1.00 96.69 87 ASN A O 1
ATOM 688 N N . LYS A 1 88 ? -16.494 -1.250 -5.818 1.00 97.56 88 LYS A N 1
ATOM 689 C CA . LYS A 1 88 ? -16.390 -1.599 -4.394 1.00 97.56 88 LYS A CA 1
ATOM 690 C C . LYS A 1 88 ? -16.132 -0.411 -3.472 1.00 97.56 88 LYS A C 1
ATOM 692 O O . LYS A 1 88 ? -16.192 -0.571 -2.260 1.00 97.56 88 LYS A O 1
ATOM 697 N N . ILE A 1 89 ? -15.890 0.787 -4.008 1.00 97.44 89 ILE A N 1
ATOM 698 C CA . ILE A 1 89 ? -15.700 2.002 -3.195 1.00 97.44 89 ILE A CA 1
ATOM 699 C C . ILE A 1 89 ? -16.903 2.284 -2.270 1.00 97.44 89 ILE A C 1
ATOM 701 O O . ILE A 1 89 ? -16.674 2.609 -1.104 1.00 97.44 89 ILE A O 1
ATOM 705 N N . PRO A 1 90 ? -18.171 2.121 -2.705 1.00 97.31 90 PRO A N 1
ATOM 706 C CA . PRO A 1 90 ? -19.319 2.275 -1.807 1.00 97.31 90 PRO A CA 1
ATOM 707 C C . PRO A 1 90 ? -19.327 1.300 -0.615 1.00 97.31 90 PRO A C 1
ATOM 709 O O . PRO A 1 90 ? -19.929 1.611 0.410 1.00 97.31 90 PRO A O 1
ATOM 712 N N . ASP A 1 91 ? -18.628 0.165 -0.723 1.00 97.25 91 ASP A N 1
ATOM 713 C CA . ASP A 1 91 ? -18.597 -0.897 0.290 1.00 97.25 91 ASP A CA 1
ATOM 714 C C . ASP A 1 91 ? -17.523 -0.635 1.377 1.00 97.25 91 ASP A C 1
ATOM 716 O O . ASP A 1 91 ? -17.399 -1.412 2.323 1.00 97.25 91 ASP A O 1
ATOM 720 N N . ILE A 1 92 ? -16.736 0.454 1.299 1.00 96.31 92 ILE A N 1
ATOM 721 C CA . ILE A 1 92 ? -15.673 0.767 2.284 1.00 96.31 92 ILE A CA 1
ATOM 722 C C . ILE A 1 92 ? -16.238 0.890 3.708 1.00 96.31 92 ILE A C 1
ATOM 724 O O . ILE A 1 92 ? -15.656 0.353 4.654 1.00 96.31 92 ILE A O 1
ATOM 728 N N . GLN A 1 93 ? -17.392 1.547 3.872 1.00 96.12 93 GLN A N 1
ATOM 729 C CA . GLN A 1 93 ? -18.039 1.661 5.182 1.00 96.12 93 GLN A CA 1
ATOM 730 C C . GLN A 1 93 ? -18.536 0.303 5.690 1.00 96.12 93 GLN A C 1
ATOM 732 O O . GLN A 1 93 ? -18.409 0.015 6.879 1.00 96.12 93 GLN A O 1
ATOM 737 N N . GLU A 1 94 ? -19.080 -0.541 4.809 1.00 95.69 94 GLU A N 1
ATOM 738 C CA . GLU A 1 94 ? -19.498 -1.903 5.163 1.00 95.69 94 GLU A CA 1
ATOM 739 C C . GLU A 1 94 ? -18.300 -2.717 5.659 1.00 95.69 94 GLU A C 1
ATOM 741 O O . GLU A 1 94 ? -18.365 -3.327 6.726 1.00 95.69 94 GLU A O 1
ATOM 746 N N . ALA A 1 95 ? -17.175 -2.647 4.944 1.00 95.44 95 ALA A N 1
ATOM 747 C CA . ALA A 1 95 ? -15.937 -3.302 5.337 1.00 95.44 95 ALA A CA 1
ATOM 748 C C . ALA A 1 95 ? -15.453 -2.820 6.714 1.00 95.44 95 ALA A C 1
ATOM 750 O O . ALA A 1 95 ? -15.117 -3.638 7.568 1.00 95.44 95 ALA A O 1
ATOM 751 N N . SER A 1 96 ? -15.475 -1.506 6.964 1.00 95.31 96 SER A N 1
ATOM 752 C CA . SER A 1 96 ? -15.108 -0.937 8.265 1.00 95.31 96 SER A CA 1
ATOM 753 C C . SER A 1 96 ? -16.055 -1.376 9.390 1.00 95.31 96 SER A C 1
ATOM 755 O O . SER A 1 96 ? -15.601 -1.730 10.476 1.00 95.31 96 SER A O 1
ATOM 757 N N . ASN A 1 97 ? -17.365 -1.419 9.133 1.00 96.06 97 ASN A N 1
ATOM 758 C CA . ASN A 1 97 ? -18.357 -1.893 10.101 1.00 96.06 97 ASN A CA 1
ATOM 759 C C . ASN A 1 97 ? -18.160 -3.372 10.435 1.00 96.06 97 ASN A C 1
ATOM 761 O O . ASN A 1 97 ? -18.305 -3.769 11.588 1.00 96.06 97 ASN A O 1
ATOM 765 N N . GLN A 1 98 ? -17.782 -4.187 9.449 1.00 95.62 98 GLN A N 1
ATOM 766 C CA . GLN A 1 98 ? -17.510 -5.600 9.673 1.00 95.62 98 GLN A CA 1
ATOM 767 C C . GLN A 1 98 ? -16.275 -5.822 10.563 1.00 95.62 98 GLN A C 1
ATOM 769 O O . GLN A 1 98 ? -16.288 -6.739 11.382 1.00 95.62 98 GLN A O 1
ATOM 774 N N . VAL A 1 99 ? -15.248 -4.964 10.478 1.00 93.88 99 VAL A N 1
ATOM 775 C CA . VAL A 1 99 ? -14.112 -4.983 11.426 1.00 93.88 99 VAL A CA 1
ATOM 776 C C . VAL A 1 99 ? -14.599 -4.731 12.858 1.00 93.88 99 VAL A C 1
ATOM 778 O O . VAL A 1 99 ? -14.190 -5.443 13.774 1.00 93.88 99 VAL A O 1
ATOM 781 N N . ALA A 1 100 ? -15.506 -3.768 13.054 1.00 94.81 100 ALA A N 1
ATOM 782 C CA . ALA A 1 100 ? -16.086 -3.481 14.366 1.00 94.81 100 ALA A CA 1
ATOM 783 C C . ALA A 1 100 ? -16.882 -4.672 14.901 1.00 94.81 100 ALA A C 1
ATOM 785 O O . ALA A 1 100 ? -16.653 -5.123 16.018 1.00 94.81 100 ALA A O 1
ATOM 786 N N . ILE A 1 101 ? -17.764 -5.240 14.078 1.00 94.88 101 ILE A N 1
ATOM 787 C CA . ILE A 1 101 ? -18.575 -6.405 14.448 1.00 94.88 101 ILE A CA 1
ATOM 788 C C . ILE A 1 101 ? -17.687 -7.594 14.842 1.00 94.88 101 ILE A C 1
ATOM 790 O O . ILE A 1 101 ? -17.986 -8.275 15.822 1.00 94.88 101 ILE A O 1
ATOM 794 N N . ASN A 1 102 ? -16.588 -7.837 14.122 1.00 94.19 102 ASN A N 1
ATOM 795 C CA . ASN A 1 102 ? -15.650 -8.910 14.456 1.00 94.19 102 ASN A CA 1
ATOM 796 C C . ASN A 1 102 ? -15.007 -8.700 15.835 1.00 94.19 102 ASN A C 1
ATOM 798 O O . ASN A 1 102 ? -15.036 -9.620 16.652 1.00 94.19 102 ASN A O 1
ATOM 802 N N . LEU A 1 103 ? -14.518 -7.486 16.119 1.00 92.81 103 LEU A N 1
ATOM 803 C CA . LEU A 1 103 ? -13.945 -7.144 17.423 1.00 92.81 103 LEU A CA 1
ATOM 804 C C . LEU A 1 103 ? -14.963 -7.332 18.553 1.00 92.81 103 LEU A C 1
ATOM 806 O O . LEU A 1 103 ? -14.657 -7.959 19.567 1.00 92.81 103 LEU A O 1
ATOM 810 N N . LEU A 1 104 ? -16.162 -6.759 18.401 1.00 94.25 104 LEU A N 1
ATOM 811 C CA . LEU A 1 104 ? -17.183 -6.789 19.448 1.00 94.25 104 LEU A CA 1
ATOM 812 C C . LEU A 1 104 ? -17.602 -8.235 19.749 1.00 94.25 104 LEU A C 1
ATOM 814 O O . LEU A 1 104 ? -17.718 -8.599 20.917 1.00 94.25 104 LEU A O 1
ATOM 818 N N . ASN A 1 105 ? -17.742 -9.078 18.721 1.00 93.94 105 ASN A N 1
ATOM 819 C CA . ASN A 1 105 ? -18.003 -10.506 18.905 1.00 93.94 105 ASN A CA 1
ATOM 820 C C . ASN A 1 105 ? -16.833 -11.237 19.590 1.00 93.94 105 ASN A C 1
ATOM 822 O O . ASN A 1 105 ? -17.089 -12.023 20.498 1.00 93.94 105 ASN A O 1
ATOM 826 N N . ASP A 1 106 ? -15.563 -10.965 19.242 1.00 91.50 106 ASP A N 1
ATOM 827 C CA . ASP A 1 106 ? -14.413 -11.588 19.936 1.00 91.50 106 ASP A CA 1
ATOM 828 C C . ASP A 1 106 ? -14.399 -11.220 21.429 1.00 91.50 106 ASP A C 1
ATOM 830 O O . ASP A 1 106 ? -14.124 -12.078 22.272 1.00 91.50 106 ASP A O 1
ATOM 834 N N . ILE A 1 107 ? -14.752 -9.974 21.773 1.00 93.06 107 ILE A N 1
ATOM 835 C CA . ILE A 1 107 ? -14.869 -9.530 23.168 1.00 93.06 107 ILE A CA 1
ATOM 836 C C . ILE A 1 107 ? -16.030 -10.231 23.879 1.00 93.06 107 ILE A C 1
ATOM 838 O O . ILE A 1 107 ? -15.837 -10.722 24.991 1.00 93.06 107 ILE A O 1
ATOM 842 N N . LEU A 1 108 ? -17.214 -10.304 23.266 1.00 94.75 108 LEU A N 1
ATOM 843 C CA . LEU A 1 108 ? -18.382 -10.964 23.860 1.00 94.75 108 LEU A CA 1
ATOM 844 C C . LEU A 1 108 ? -18.147 -12.460 24.088 1.00 94.75 108 LEU A C 1
ATOM 846 O O . LEU A 1 108 ? -18.501 -12.983 25.144 1.00 94.75 108 LEU A O 1
ATOM 850 N N . ASP A 1 109 ? -17.495 -13.131 23.139 1.00 92.75 109 ASP A N 1
ATOM 851 C CA . ASP A 1 109 ? -17.206 -14.562 23.220 1.00 92.75 109 ASP A CA 1
ATOM 852 C C . ASP A 1 109 ? -16.161 -14.886 24.297 1.00 92.75 109 ASP A C 1
ATOM 854 O O . ASP A 1 109 ? -16.207 -15.949 24.926 1.00 92.75 109 ASP A O 1
ATOM 858 N N . ARG A 1 110 ? -15.185 -13.994 24.506 1.00 90.81 110 ARG A N 1
ATOM 859 C CA . ARG A 1 110 ? -14.022 -14.257 25.371 1.00 90.81 110 ARG A CA 1
ATOM 860 C C . ARG A 1 110 ? -14.085 -13.562 26.727 1.00 90.81 110 ARG A C 1
ATOM 862 O O . ARG A 1 110 ? -13.338 -13.949 27.624 1.00 90.81 110 ARG A O 1
ATOM 869 N N . GLY A 1 111 ? -14.898 -12.518 26.865 1.00 91.81 111 GLY A N 1
ATOM 870 C CA . GLY A 1 111 ? -14.917 -11.625 28.027 1.00 91.81 111 GLY A CA 1
ATOM 871 C C . GLY A 1 111 ? -13.658 -10.761 28.181 1.00 91.81 111 GLY A C 1
ATOM 872 O O . GLY A 1 111 ? -13.483 -10.116 29.214 1.00 91.81 111 GLY A O 1
ATOM 873 N N . VAL A 1 112 ? -12.764 -10.755 27.186 1.00 89.00 112 VAL A N 1
ATOM 874 C CA . VAL A 1 112 ? -11.489 -10.020 27.184 1.00 89.00 112 VAL A CA 1
ATOM 875 C C . VAL A 1 112 ? -11.204 -9.457 25.799 1.00 89.00 112 VAL A C 1
ATOM 877 O O . VAL A 1 112 ? -11.584 -10.058 24.798 1.00 89.00 112 VAL A O 1
ATOM 880 N N . ILE A 1 113 ? -10.466 -8.350 25.735 1.00 84.25 113 ILE A N 1
ATOM 881 C CA . ILE A 1 113 ? -9.966 -7.798 24.471 1.00 84.25 113 ILE A CA 1
ATOM 882 C C . ILE A 1 113 ? -8.641 -8.461 24.080 1.00 84.25 113 ILE A C 1
ATOM 884 O O . ILE A 1 113 ? -7.796 -8.766 24.929 1.00 84.25 113 ILE A O 1
ATOM 888 N N . ALA A 1 114 ? -8.450 -8.696 22.781 1.00 75.00 114 ALA A N 1
ATOM 889 C CA . ALA A 1 114 ? -7.164 -9.116 22.250 1.00 75.00 114 ALA A CA 1
ATOM 890 C C . ALA A 1 114 ? -6.120 -8.001 22.443 1.00 75.00 114 ALA A C 1
ATOM 892 O O . ALA A 1 114 ? -6.274 -6.895 21.941 1.00 75.00 114 ALA A O 1
ATOM 893 N N . LEU A 1 115 ? -5.045 -8.307 23.173 1.00 67.19 115 LEU A N 1
ATOM 894 C CA . LEU A 1 115 ? -3.948 -7.360 23.436 1.00 67.19 115 LEU A CA 1
ATOM 895 C C . LEU A 1 115 ? -2.826 -7.423 22.407 1.00 67.19 115 LEU A C 1
ATOM 897 O O . LEU A 1 115 ? -1.949 -6.568 22.376 1.00 67.19 115 LEU A O 1
ATOM 901 N N . ASP A 1 116 ? -2.828 -8.485 21.615 1.00 73.88 116 ASP A N 1
ATOM 902 C CA . ASP A 1 116 ? -1.842 -8.716 20.582 1.00 73.88 116 ASP A CA 1
ATOM 903 C C . ASP A 1 116 ? -2.354 -8.087 19.281 1.00 73.88 116 ASP A C 1
ATOM 905 O O . ASP A 1 116 ? -3.368 -8.560 18.746 1.00 73.88 116 ASP A O 1
ATOM 909 N N . PRO A 1 117 ? -1.681 -7.060 18.734 1.00 69.62 117 PRO A N 1
ATOM 910 C CA . PRO A 1 117 ? -2.125 -6.451 17.491 1.00 69.62 117 PRO A CA 1
ATOM 911 C C . PRO A 1 117 ? -2.045 -7.436 16.312 1.00 69.62 117 PRO A C 1
ATOM 913 O O . PRO A 1 117 ? -2.744 -7.260 15.313 1.00 69.62 117 PRO A O 1
ATOM 916 N N . GLN A 1 118 ? -1.309 -8.549 16.448 1.00 73.69 118 GLN A N 1
ATOM 917 C CA . GLN A 1 118 ? -1.356 -9.659 15.501 1.00 73.69 118 GLN A CA 1
ATOM 918 C C . GLN A 1 118 ? -2.711 -10.391 15.508 1.00 73.69 118 GLN A C 1
ATOM 920 O O . GLN A 1 118 ? -3.175 -10.825 14.449 1.00 73.69 118 GLN A O 1
ATOM 925 N N . GLN A 1 119 ? -3.376 -10.514 16.665 1.00 76.38 119 GLN A N 1
ATOM 926 C CA . GLN A 1 119 ? -4.727 -11.084 16.754 1.00 76.38 119 GLN A CA 1
ATOM 927 C C . GLN A 1 119 ? -5.769 -10.136 16.172 1.00 76.38 119 GLN A C 1
ATOM 929 O O . GLN A 1 119 ? -6.577 -10.587 15.364 1.00 76.38 119 GLN A O 1
ATOM 934 N N . ILE A 1 120 ? -5.692 -8.847 16.517 1.00 73.88 120 ILE A N 1
ATOM 935 C CA . ILE A 1 120 ? -6.546 -7.788 15.951 1.00 73.88 120 ILE A CA 1
ATOM 936 C C . ILE A 1 120 ? -6.482 -7.826 14.419 1.00 73.88 120 ILE A C 1
ATOM 938 O O . ILE A 1 120 ? -7.485 -7.866 13.709 1.00 73.88 120 ILE A O 1
ATOM 942 N N . ARG A 1 121 ? -5.267 -7.920 13.885 1.00 74.25 121 ARG A N 1
ATOM 943 C CA . ARG A 1 121 ? -5.012 -8.058 12.453 1.00 74.25 121 ARG A CA 1
ATOM 944 C C . ARG A 1 121 ? -5.659 -9.304 11.836 1.00 74.25 121 ARG A C 1
ATOM 946 O O . ARG A 1 121 ? -6.294 -9.213 10.792 1.00 74.25 121 ARG A O 1
ATOM 953 N N . ILE A 1 122 ? -5.457 -10.484 12.432 1.00 74.94 122 ILE A N 1
ATOM 954 C CA . ILE A 1 122 ? -5.937 -11.757 11.860 1.00 74.94 122 ILE A CA 1
ATOM 955 C C . ILE A 1 122 ? -7.465 -11.862 11.939 1.00 74.94 122 ILE A C 1
ATOM 957 O O . ILE A 1 122 ? -8.102 -12.313 10.984 1.00 74.94 122 ILE A O 1
ATOM 961 N N . LYS A 1 123 ? -8.049 -11.485 13.076 1.00 73.88 123 LYS A N 1
ATOM 962 C CA . LYS A 1 123 ? -9.465 -11.714 13.371 1.00 73.88 123 LYS A CA 1
ATOM 963 C C . LYS A 1 123 ? -10.356 -10.579 12.888 1.00 73.88 123 LYS A C 1
ATOM 965 O O . LYS A 1 123 ? -11.393 -10.843 12.283 1.00 73.88 123 LYS A O 1
ATOM 970 N N . ASP A 1 124 ? -9.919 -9.340 13.078 1.00 67.81 124 ASP A N 1
ATOM 971 C CA . ASP A 1 124 ? -10.800 -8.189 12.901 1.00 67.81 124 ASP A CA 1
ATOM 972 C C . ASP A 1 124 ? -10.568 -7.569 11.525 1.00 67.81 124 ASP A C 1
ATOM 974 O O . ASP A 1 124 ? -11.482 -7.489 10.706 1.00 67.81 124 ASP A O 1
ATOM 978 N N . ALA A 1 125 ? -9.316 -7.232 11.207 1.00 71.62 125 ALA A N 1
ATOM 979 C CA . ALA A 1 125 ? -8.978 -6.546 9.959 1.00 71.62 125 ALA A CA 1
ATOM 980 C C . ALA A 1 125 ? -9.114 -7.417 8.694 1.00 71.62 125 ALA A C 1
ATOM 982 O O . ALA A 1 125 ? -9.231 -6.883 7.589 1.00 71.62 125 ALA A O 1
ATOM 983 N N . SER A 1 126 ? -9.172 -8.748 8.829 1.00 79.31 126 SER A N 1
ATOM 984 C CA . SER A 1 126 ? -9.383 -9.657 7.691 1.00 79.31 126 SER A CA 1
ATOM 985 C C . SER A 1 126 ? -10.748 -9.478 7.010 1.00 79.31 126 SER A C 1
ATOM 987 O O . SER A 1 126 ? -10.915 -9.900 5.864 1.00 79.31 126 SER A O 1
ATOM 989 N N . ALA A 1 127 ? -11.703 -8.799 7.653 1.00 87.56 127 ALA A N 1
ATOM 990 C CA . ALA A 1 127 ? -12.963 -8.403 7.030 1.00 87.56 127 ALA A CA 1
ATOM 991 C C . ALA A 1 127 ? -12.758 -7.516 5.789 1.00 87.56 127 ALA A C 1
ATOM 993 O O . ALA A 1 127 ? -13.488 -7.659 4.807 1.00 87.56 127 ALA A O 1
ATOM 994 N N . ILE A 1 128 ? -11.731 -6.655 5.790 1.00 90.56 128 ILE A N 1
ATOM 995 C CA . ILE A 1 128 ? -11.457 -5.726 4.685 1.00 90.56 128 ILE A CA 1
ATOM 996 C C . ILE A 1 128 ? -11.278 -6.482 3.367 1.00 90.56 128 ILE A C 1
ATOM 998 O O . ILE A 1 128 ? -11.940 -6.163 2.377 1.00 90.56 128 ILE A O 1
ATOM 1002 N N . LYS A 1 129 ? -10.453 -7.537 3.350 1.00 90.62 129 LYS A N 1
ATOM 1003 C CA . LYS A 1 129 ? -10.261 -8.341 2.136 1.00 90.62 129 LYS A CA 1
ATOM 1004 C C . LYS A 1 129 ? -11.495 -9.117 1.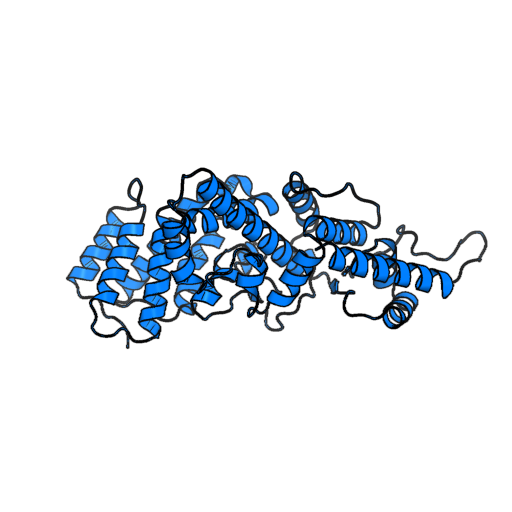707 1.00 90.62 129 LYS A C 1
ATOM 1006 O O . LYS A 1 129 ? -11.733 -9.263 0.510 1.00 90.62 129 LYS A O 1
ATOM 1011 N N . GLN A 1 130 ? -12.288 -9.601 2.660 1.00 92.19 130 GLN A N 1
ATOM 1012 C CA . GLN A 1 130 ? -13.477 -10.394 2.366 1.00 92.19 130 GLN A CA 1
ATOM 1013 C C . GLN A 1 130 ? -14.559 -9.534 1.709 1.00 92.19 130 GLN A C 1
ATOM 1015 O O . GLN A 1 130 ? -15.198 -9.977 0.755 1.00 92.19 130 GLN A O 1
ATOM 1020 N N . VAL A 1 131 ? -14.726 -8.293 2.167 1.00 95.25 131 VAL A N 1
ATOM 1021 C CA . VAL A 1 131 ? -15.736 -7.376 1.628 1.00 95.25 131 VAL A CA 1
ATOM 1022 C C . VAL A 1 131 ? -15.261 -6.730 0.322 1.00 95.25 131 VAL A C 1
ATOM 1024 O O . VAL A 1 131 ? -15.967 -6.787 -0.691 1.00 95.25 131 VAL A O 1
ATOM 1027 N N . LEU A 1 132 ? -14.050 -6.162 0.316 1.00 96.75 132 LEU A N 1
ATOM 1028 C CA . LEU A 1 132 ? -13.591 -5.295 -0.774 1.00 96.75 132 LEU A CA 1
ATOM 1029 C C . LEU A 1 132 ? -12.880 -6.038 -1.909 1.00 96.75 132 LEU A C 1
ATOM 1031 O O . LEU A 1 132 ? -13.044 -5.669 -3.068 1.00 96.75 132 LEU A O 1
ATOM 1035 N N . TYR A 1 133 ? -12.125 -7.098 -1.607 1.00 95.94 133 TYR A N 1
ATOM 1036 C CA . TYR A 1 133 ? -11.264 -7.784 -2.583 1.00 95.94 133 TYR A CA 1
ATOM 1037 C C . TYR A 1 133 ? -11.772 -9.179 -2.986 1.00 95.94 133 TYR A C 1
ATOM 1039 O O . TYR A 1 133 ? -11.093 -9.907 -3.706 1.00 95.94 133 TYR A O 1
ATOM 1047 N N . SER A 1 134 ? -12.990 -9.564 -2.590 1.00 93.94 134 SER A N 1
ATOM 1048 C CA . SER A 1 134 ? -13.578 -10.876 -2.925 1.00 93.94 134 SER A CA 1
ATOM 1049 C C . SER A 1 134 ? -13.757 -11.138 -4.425 1.00 93.94 134 SER A C 1
ATOM 1051 O O . SER A 1 134 ? -13.833 -12.296 -4.832 1.00 93.94 134 SER A O 1
ATOM 1053 N N . GLY A 1 135 ? -13.798 -10.090 -5.255 1.00 93.00 135 GLY A N 1
ATOM 1054 C CA . GLY A 1 135 ? -13.850 -10.205 -6.717 1.00 93.00 135 GLY A CA 1
ATOM 1055 C C . GLY A 1 135 ? -12.532 -10.641 -7.370 1.00 93.00 135 GLY A C 1
ATOM 1056 O O . GLY A 1 135 ? -12.542 -11.022 -8.537 1.00 93.00 135 GLY A O 1
ATOM 1057 N N . ILE A 1 136 ? -11.417 -10.620 -6.630 1.00 94.38 136 ILE A N 1
ATOM 1058 C CA . ILE A 1 136 ? -10.067 -10.926 -7.126 1.00 94.38 136 ILE A CA 1
ATOM 1059 C C . ILE A 1 136 ? -9.349 -11.941 -6.213 1.00 94.38 136 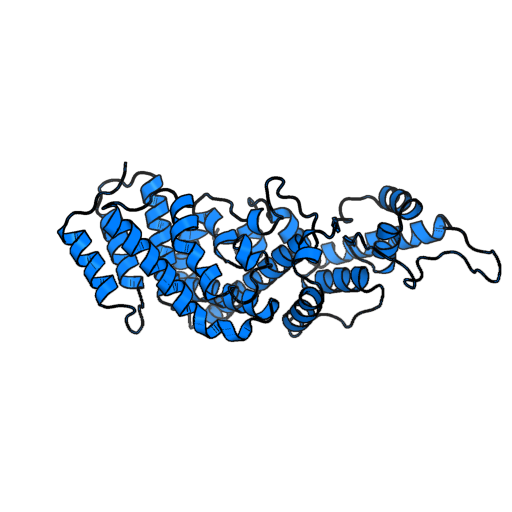ILE A C 1
ATOM 1061 O O . ILE A 1 136 ? -8.280 -11.661 -5.676 1.00 94.38 136 ILE A O 1
ATOM 1065 N N . PRO A 1 137 ? -9.895 -13.157 -6.022 1.00 93.88 137 PRO A N 1
ATOM 1066 C CA . PRO A 1 137 ? -9.419 -14.100 -5.002 1.00 93.88 137 PRO A CA 1
ATOM 1067 C C . PRO A 1 137 ? -7.975 -14.592 -5.197 1.00 93.88 137 PRO A C 1
ATOM 1069 O O . PRO A 1 137 ? -7.385 -15.155 -4.276 1.00 93.88 137 PRO A O 1
ATOM 1072 N N . SER A 1 138 ? -7.415 -14.412 -6.393 1.00 93.75 138 SER A N 1
ATOM 1073 C CA . SER A 1 138 ? -6.029 -14.757 -6.716 1.00 93.75 138 SER A CA 1
ATOM 1074 C C . SER A 1 138 ? -5.046 -13.602 -6.505 1.00 93.75 138 SER A C 1
ATOM 1076 O O . SER A 1 138 ? -3.848 -13.850 -6.545 1.00 93.75 138 SER A O 1
ATOM 1078 N N . ASP A 1 139 ? -5.515 -12.370 -6.297 1.00 94.62 139 ASP A N 1
ATOM 1079 C CA . ASP A 1 139 ? -4.661 -11.202 -6.055 1.00 94.62 139 ASP A CA 1
ATOM 1080 C C . ASP A 1 139 ? -4.176 -11.168 -4.599 1.00 94.62 139 ASP A C 1
ATOM 1082 O O . ASP A 1 139 ? -4.890 -11.559 -3.668 1.00 94.62 139 ASP A O 1
ATOM 1086 N N . THR A 1 140 ? -2.966 -10.665 -4.367 1.00 93.06 140 THR A N 1
ATOM 1087 C CA . THR A 1 140 ? -2.374 -10.567 -3.026 1.00 93.06 140 THR A CA 1
ATOM 1088 C C . THR A 1 140 ? -3.075 -9.559 -2.116 1.00 93.06 140 THR A C 1
ATOM 1090 O O . THR A 1 140 ? -2.988 -9.700 -0.894 1.00 93.06 140 THR A O 1
ATOM 1093 N N . ALA A 1 141 ? -3.886 -8.636 -2.647 1.00 93.44 141 ALA A N 1
ATOM 1094 C CA . ALA A 1 141 ? -4.817 -7.857 -1.832 1.00 93.44 141 ALA A CA 1
ATOM 1095 C C . ALA A 1 141 ? -5.875 -8.733 -1.142 1.00 93.44 141 ALA A C 1
ATOM 1097 O O . ALA A 1 141 ? -6.270 -8.426 -0.019 1.00 93.44 141 ALA A O 1
ATOM 1098 N N . TYR A 1 142 ? -6.286 -9.845 -1.762 1.00 93.06 142 TYR A N 1
ATOM 1099 C CA . TYR A 1 142 ? -7.161 -10.834 -1.133 1.00 93.06 142 TYR A CA 1
ATOM 1100 C C . TYR A 1 142 ? -6.381 -11.892 -0.340 1.00 93.06 142 TYR A C 1
ATOM 1102 O O . TYR A 1 142 ? -6.783 -12.268 0.757 1.00 93.06 142 TYR A O 1
ATOM 1110 N N . ILE A 1 143 ? -5.259 -12.394 -0.861 1.00 89.56 143 ILE A N 1
ATOM 1111 C CA . ILE A 1 143 ? -4.526 -13.494 -0.209 1.00 89.56 143 ILE A CA 1
ATOM 1112 C C . ILE A 1 143 ? -3.799 -13.001 1.056 1.00 89.56 143 ILE A C 1
ATOM 1114 O O . ILE A 1 143 ? -3.934 -13.610 2.120 1.00 89.56 143 ILE A O 1
ATOM 1118 N N . ASN A 1 144 ? -3.081 -11.878 0.952 1.00 86.88 144 ASN A N 1
ATOM 1119 C CA . ASN A 1 144 ? -2.138 -11.377 1.960 1.00 86.88 144 ASN A CA 1
ATOM 1120 C C . ASN A 1 144 ? -2.518 -10.003 2.542 1.00 86.88 144 ASN A C 1
ATOM 1122 O O . ASN A 1 144 ? -1.756 -9.452 3.334 1.00 86.88 144 ASN A O 1
ATOM 1126 N N . ASP A 1 145 ? -3.681 -9.446 2.197 1.00 89.25 145 ASP A N 1
ATOM 1127 C CA . ASP A 1 145 ? -4.107 -8.098 2.611 1.00 89.25 145 ASP A CA 1
ATOM 1128 C C . ASP A 1 145 ? -3.189 -6.970 2.087 1.00 89.25 145 ASP A C 1
ATOM 1130 O O . ASP A 1 145 ? -3.090 -5.911 2.704 1.00 89.25 145 ASP A O 1
ATOM 1134 N N . ALA A 1 146 ? -2.526 -7.161 0.939 1.00 91.38 146 ALA A N 1
ATOM 1135 C CA . ALA A 1 146 ? -1.587 -6.178 0.377 1.00 91.38 146 ALA A CA 1
ATOM 1136 C C . ALA A 1 146 ? -2.237 -4.817 0.028 1.00 91.38 146 ALA A C 1
ATOM 1138 O O . ALA A 1 146 ? -1.576 -3.784 0.018 1.00 91.38 146 ALA A O 1
ATOM 1139 N N . GLY A 1 147 ? -3.549 -4.789 -0.231 1.00 91.88 147 GLY A N 1
ATOM 1140 C CA . GLY A 1 147 ? -4.300 -3.561 -0.519 1.00 91.88 147 GLY A CA 1
ATOM 1141 C C . GLY A 1 147 ? -4.826 -2.825 0.720 1.00 91.88 147 GLY A C 1
ATOM 1142 O O . GLY A 1 147 ? -5.545 -1.837 0.576 1.00 91.88 147 GLY A O 1
ATOM 1143 N N . TRP A 1 148 ? -4.549 -3.307 1.934 1.00 90.50 148 TRP A N 1
ATOM 1144 C CA . TRP A 1 148 ? -5.050 -2.715 3.176 1.00 90.50 148 TRP A CA 1
ATOM 1145 C C . TRP A 1 148 ? -4.066 -1.686 3.745 1.00 90.50 148 TRP A C 1
ATOM 1147 O O . TRP A 1 148 ? -2.874 -1.954 3.870 1.00 90.50 148 TRP A O 1
ATOM 1157 N N . SER A 1 149 ? -4.563 -0.510 4.141 1.00 89.50 149 SER A N 1
ATOM 1158 C CA . SER A 1 149 ? -3.741 0.575 4.708 1.00 89.50 149 SER A CA 1
ATOM 1159 C C . SER A 1 149 ? -3.013 0.182 5.994 1.00 89.50 149 SER A C 1
ATOM 1161 O O . SER A 1 149 ? -1.937 0.706 6.280 1.00 89.50 149 SER A O 1
ATOM 1163 N N . GLY A 1 150 ? -3.556 -0.775 6.753 1.00 85.44 150 GLY A N 1
ATOM 1164 C CA . GLY A 1 150 ? -2.902 -1.297 7.949 1.00 85.44 150 GLY A CA 1
ATOM 1165 C C . GLY A 1 150 ? -1.559 -1.968 7.671 1.00 85.44 150 GLY A C 1
ATOM 1166 O O . GLY A 1 150 ? -0.728 -1.986 8.570 1.00 85.44 150 GLY A O 1
ATOM 1167 N N . ALA A 1 151 ? -1.288 -2.414 6.435 1.00 87.38 151 ALA A N 1
ATOM 1168 C CA . ALA A 1 151 ? 0.037 -2.905 6.057 1.00 87.38 151 ALA A CA 1
ATOM 1169 C C . ALA A 1 151 ? 1.134 -1.853 6.305 1.00 87.38 151 ALA A C 1
ATOM 1171 O O . ALA A 1 151 ? 2.225 -2.219 6.720 1.00 87.38 151 ALA A O 1
ATOM 1172 N N . LEU A 1 152 ? 0.831 -0.563 6.105 1.00 88.31 152 LEU A N 1
ATOM 1173 C CA . LEU A 1 152 ? 1.768 0.554 6.288 1.00 88.31 152 LEU A CA 1
ATOM 1174 C C . LEU A 1 152 ? 1.652 1.217 7.666 1.00 88.31 152 LEU A C 1
ATOM 1176 O O . LEU A 1 152 ? 2.639 1.730 8.188 1.00 88.31 152 LEU A O 1
ATOM 1180 N N . LEU A 1 153 ? 0.442 1.260 8.232 1.00 85.62 153 LEU A N 1
ATOM 1181 C CA . LEU A 1 153 ? 0.139 2.055 9.429 1.00 85.62 153 LEU A CA 1
ATOM 1182 C C . LEU A 1 153 ? 0.321 1.288 10.744 1.00 85.62 153 LEU A C 1
ATOM 1184 O O . LEU A 1 153 ? 0.404 1.907 11.803 1.00 85.62 153 LEU A O 1
ATOM 1188 N N . PHE A 1 154 ? 0.411 -0.045 10.704 1.00 83.25 154 PHE A N 1
ATOM 1189 C CA . PHE A 1 154 ? 0.631 -0.856 11.909 1.00 83.25 154 PHE A CA 1
ATOM 1190 C C . PHE A 1 154 ? 2.026 -0.669 12.517 1.00 83.25 154 PHE A C 1
ATOM 1192 O O . PHE A 1 154 ? 2.225 -1.002 13.687 1.00 83.25 154 PHE A O 1
ATOM 1199 N N . SER A 1 155 ? 2.962 -0.055 11.788 1.00 81.94 155 SER A N 1
ATOM 1200 C CA . SER A 1 155 ? 4.256 0.363 12.334 1.00 81.94 155 SER A CA 1
ATOM 1201 C C . SER A 1 155 ? 4.092 1.316 13.523 1.00 81.94 155 SER A C 1
ATOM 1203 O O . SER A 1 155 ? 4.846 1.211 14.489 1.00 81.94 155 SER A O 1
ATOM 1205 N N . GLY A 1 156 ? 3.035 2.137 13.527 1.00 76.25 156 GLY A N 1
ATOM 1206 C CA . GLY A 1 156 ? 2.623 2.964 14.666 1.00 76.25 156 GLY A CA 1
ATOM 1207 C C . GLY A 1 156 ? 2.248 2.183 15.928 1.00 76.25 156 GLY A C 1
ATOM 1208 O O . GLY A 1 156 ? 2.345 2.690 17.040 1.00 76.25 156 GLY A O 1
ATOM 1209 N N . LEU A 1 157 ? 1.873 0.913 15.769 1.00 78.44 157 LEU A N 1
ATOM 1210 C CA . LEU A 1 157 ? 1.602 -0.031 16.858 1.00 78.44 157 LEU A CA 1
ATOM 1211 C C . LEU A 1 157 ? 2.839 -0.872 17.219 1.00 78.44 157 LEU A C 1
ATOM 1213 O O . LEU A 1 157 ? 2.748 -1.795 18.030 1.00 78.44 157 LEU A O 1
ATOM 1217 N N . GLY A 1 158 ? 3.991 -0.585 16.605 1.00 79.69 158 GLY A N 1
ATOM 1218 C CA . GLY A 1 158 ? 5.221 -1.359 16.744 1.00 79.69 158 GLY A CA 1
ATOM 1219 C C . GLY A 1 158 ? 5.247 -2.659 15.935 1.00 79.69 158 GLY A C 1
ATOM 1220 O O . GLY A 1 158 ? 6.075 -3.520 16.236 1.00 79.69 158 GLY A O 1
ATOM 1221 N N . LEU A 1 159 ? 4.363 -2.824 14.940 1.00 81.94 159 LEU A N 1
ATOM 1222 C CA . LEU A 1 159 ? 4.322 -3.995 14.059 1.00 81.94 159 LEU A CA 1
ATOM 1223 C C . LEU A 1 159 ? 4.577 -3.614 12.599 1.00 81.94 159 LEU A C 1
ATOM 1225 O O . LEU A 1 159 ? 3.765 -2.941 11.973 1.00 81.94 159 LEU A O 1
ATOM 1229 N N . ASP A 1 160 ? 5.665 -4.114 12.024 1.00 86.88 160 ASP A N 1
ATOM 1230 C CA . ASP A 1 160 ? 5.892 -3.995 10.586 1.00 86.88 160 ASP A CA 1
ATOM 1231 C C . ASP A 1 160 ? 5.121 -5.087 9.824 1.00 86.88 160 ASP A C 1
ATOM 1233 O O . ASP A 1 160 ? 5.464 -6.270 9.863 1.00 86.88 160 ASP A O 1
ATOM 1237 N N . GLU A 1 161 ? 4.057 -4.684 9.132 1.00 86.75 161 GLU A N 1
ATOM 1238 C CA . GLU A 1 161 ? 3.232 -5.554 8.287 1.00 86.75 161 GLU A CA 1
ATOM 1239 C C . GLU A 1 161 ? 3.498 -5.335 6.789 1.00 86.75 161 GLU A C 1
ATOM 1241 O O . GLU A 1 161 ? 2.804 -5.904 5.944 1.00 86.75 161 GLU A O 1
ATOM 1246 N N . THR A 1 162 ? 4.514 -4.545 6.432 1.00 89.69 162 THR A N 1
ATOM 1247 C CA . THR A 1 162 ? 4.772 -4.176 5.034 1.00 89.69 162 THR A CA 1
ATOM 1248 C C . THR A 1 162 ? 5.356 -5.298 4.203 1.00 89.69 162 THR A C 1
ATOM 1250 O O . THR A 1 162 ? 5.249 -5.265 2.979 1.00 89.69 162 THR A O 1
ATOM 1253 N N . TRP A 1 163 ? 5.852 -6.355 4.848 1.00 87.56 163 TRP A N 1
ATOM 1254 C CA . TRP A 1 163 ? 6.180 -7.613 4.182 1.00 87.56 163 TRP A CA 1
ATOM 1255 C C . TRP A 1 163 ? 5.008 -8.157 3.347 1.00 87.56 163 TRP A C 1
ATOM 1257 O O . TRP A 1 163 ? 5.236 -8.880 2.393 1.00 87.56 163 TRP A O 1
ATOM 1267 N N . ARG A 1 164 ? 3.753 -7.787 3.640 1.00 88.25 164 ARG A N 1
ATOM 1268 C CA . ARG A 1 164 ? 2.572 -8.174 2.841 1.00 88.25 164 ARG A CA 1
ATOM 1269 C C . ARG A 1 164 ? 2.585 -7.634 1.418 1.00 88.25 164 ARG A C 1
ATOM 1271 O O . ARG A 1 164 ? 1.894 -8.184 0.565 1.00 88.25 164 ARG A O 1
ATOM 1278 N N . LEU A 1 165 ? 3.317 -6.546 1.193 1.00 91.81 165 LEU A N 1
ATOM 1279 C CA . LEU A 1 165 ? 3.536 -5.982 -0.133 1.00 91.81 165 LEU A CA 1
ATOM 1280 C C . LEU A 1 165 ? 4.611 -6.759 -0.906 1.00 91.81 165 LEU A C 1
ATOM 1282 O O . LEU A 1 165 ? 4.740 -6.529 -2.100 1.00 91.81 165 LEU A O 1
ATOM 1286 N N . LEU A 1 166 ? 5.370 -7.635 -0.233 1.00 87.69 166 LEU A N 1
ATOM 1287 C CA . LEU A 1 166 ? 6.529 -8.356 -0.757 1.00 87.69 166 LEU A CA 1
ATOM 1288 C C . LEU A 1 166 ? 6.320 -9.875 -0.629 1.00 87.69 166 LEU A C 1
ATOM 1290 O O . LEU A 1 166 ? 6.581 -10.482 0.413 1.00 87.69 166 LEU A O 1
ATOM 1294 N N . GLY A 1 167 ? 5.863 -10.493 -1.710 1.00 70.94 167 GLY A N 1
ATOM 1295 C CA . GLY A 1 167 ? 5.854 -11.929 -1.916 1.00 70.94 167 GLY A CA 1
ATOM 1296 C C . GLY A 1 167 ? 4.975 -12.728 -0.953 1.00 70.94 167 GLY A C 1
ATOM 1297 O O . GLY A 1 167 ? 4.270 -12.231 -0.071 1.00 70.94 167 GLY A O 1
ATOM 1298 N N . ARG A 1 168 ? 5.002 -14.049 -1.140 1.00 58.25 168 ARG A N 1
ATOM 1299 C CA . ARG A 1 168 ? 4.299 -15.015 -0.292 1.00 58.25 168 ARG A CA 1
ATOM 1300 C C . ARG A 1 168 ? 5.338 -15.851 0.456 1.00 58.25 168 ARG A C 1
ATOM 1302 O O . ARG A 1 168 ? 5.843 -16.823 -0.090 1.00 58.25 168 ARG A O 1
ATOM 1309 N N . ASN A 1 169 ? 5.577 -15.497 1.720 1.00 50.88 169 ASN A N 1
ATOM 1310 C CA . ASN A 1 169 ? 6.442 -16.177 2.700 1.00 50.88 169 ASN A CA 1
ATOM 1311 C C . ASN A 1 169 ? 7.961 -15.884 2.634 1.00 50.88 169 ASN A C 1
ATOM 1313 O O . ASN A 1 169 ? 8.728 -16.614 2.015 1.00 50.88 169 ASN A O 1
ATOM 1317 N N . ASP A 1 170 ? 8.375 -14.961 3.512 1.00 50.22 170 ASP A N 1
ATOM 1318 C CA . ASP A 1 170 ? 9.540 -15.112 4.414 1.00 50.22 170 ASP A CA 1
ATOM 1319 C C . ASP A 1 170 ? 10.909 -14.536 3.988 1.00 50.22 170 ASP A C 1
ATOM 1321 O O . ASP A 1 170 ? 11.859 -14.632 4.763 1.00 50.22 170 ASP A O 1
ATOM 1325 N N . THR A 1 171 ? 11.038 -13.868 2.830 1.00 56.81 171 THR A N 1
ATOM 1326 C CA . THR A 1 171 ? 12.299 -13.168 2.463 1.00 56.81 171 THR A CA 1
ATOM 1327 C C . THR A 1 171 ? 12.193 -11.654 2.329 1.00 56.81 171 THR A C 1
ATOM 1329 O O . THR A 1 171 ? 13.237 -11.006 2.273 1.00 56.81 171 THR A O 1
ATOM 1332 N N . ALA A 1 172 ? 10.982 -11.075 2.312 1.00 70.31 172 ALA A N 1
ATOM 1333 C CA . ALA A 1 172 ? 10.784 -9.621 2.257 1.00 70.31 172 ALA A CA 1
ATOM 1334 C C . ALA A 1 172 ? 11.633 -8.937 1.160 1.00 70.31 172 ALA A C 1
ATOM 1336 O O . ALA A 1 172 ? 12.208 -7.867 1.358 1.00 70.31 172 ALA A O 1
ATOM 1337 N N . THR A 1 173 ? 11.772 -9.607 0.017 1.00 80.69 173 THR A N 1
ATOM 1338 C CA . THR A 1 173 ? 12.585 -9.152 -1.110 1.00 80.69 173 THR A CA 1
ATOM 1339 C C . THR A 1 173 ? 11.653 -8.685 -2.219 1.00 80.69 173 THR A C 1
ATOM 1341 O O . THR A 1 173 ? 10.602 -9.274 -2.422 1.00 80.69 173 THR A O 1
ATOM 1344 N N . LEU A 1 174 ? 12.017 -7.593 -2.888 1.00 87.50 174 LEU A N 1
ATOM 1345 C CA . LEU A 1 174 ? 11.314 -7.059 -4.051 1.00 87.50 174 LEU A CA 1
ATOM 1346 C C . LEU A 1 174 ? 11.801 -7.814 -5.297 1.00 87.50 174 LEU A C 1
ATOM 1348 O O . LEU A 1 174 ? 12.722 -7.347 -5.968 1.00 87.50 174 LEU A O 1
ATOM 1352 N N . ASP A 1 175 ? 11.256 -9.004 -5.542 1.00 90.88 175 ASP A N 1
ATOM 1353 C CA . ASP A 1 175 ? 11.745 -9.920 -6.584 1.00 90.88 175 ASP A CA 1
ATOM 1354 C C . ASP A 1 175 ? 10.652 -10.486 -7.496 1.00 90.88 175 ASP A C 1
ATOM 1356 O O . ASP A 1 175 ? 10.972 -11.140 -8.491 1.00 90.88 175 ASP A O 1
ATOM 1360 N N . LYS A 1 176 ? 9.379 -10.159 -7.244 1.00 93.94 176 LYS A N 1
ATOM 1361 C CA . LYS A 1 176 ? 8.255 -10.468 -8.138 1.00 93.94 176 LYS A CA 1
ATOM 1362 C C . LYS A 1 176 ? 7.622 -9.232 -8.759 1.00 93.94 176 LYS A C 1
ATOM 1364 O O . LYS A 1 176 ? 7.605 -8.144 -8.180 1.00 93.94 176 LYS A O 1
ATOM 1369 N N . LEU A 1 177 ? 7.013 -9.413 -9.932 1.00 95.69 177 LEU A N 1
ATOM 1370 C CA . LEU A 1 177 ? 6.188 -8.371 -10.552 1.00 95.69 177 LEU A CA 1
ATOM 1371 C C . LEU A 1 177 ? 5.048 -7.920 -9.616 1.00 95.69 177 LEU A C 1
ATOM 1373 O O . LEU A 1 177 ? 4.745 -6.727 -9.540 1.00 95.69 177 LEU A O 1
ATOM 1377 N N . ASP A 1 178 ? 4.444 -8.859 -8.882 1.00 95.19 178 ASP A N 1
ATOM 137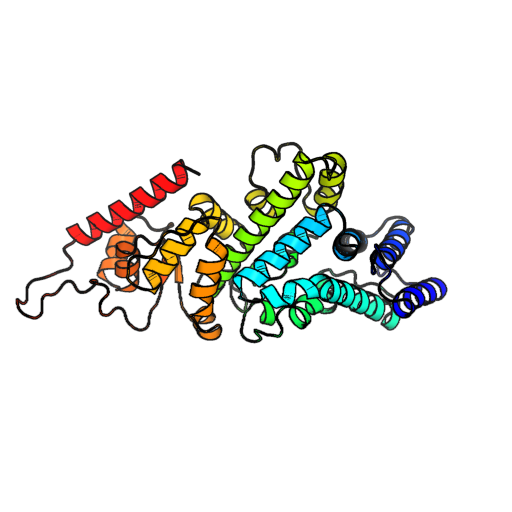8 C CA . ASP A 1 178 ? 3.408 -8.574 -7.882 1.00 95.19 178 ASP A CA 1
ATOM 1379 C C . ASP A 1 178 ? 3.905 -7.655 -6.749 1.00 95.19 178 ASP A C 1
ATOM 1381 O O . ASP A 1 178 ? 3.158 -6.789 -6.290 1.00 95.19 178 ASP A O 1
ATOM 1385 N N . ASP A 1 179 ? 5.177 -7.763 -6.356 1.00 94.44 179 ASP A N 1
ATOM 1386 C CA . ASP A 1 179 ? 5.768 -6.917 -5.312 1.00 94.44 179 ASP A CA 1
ATOM 1387 C C . ASP A 1 179 ? 5.858 -5.467 -5.780 1.00 94.44 179 ASP A C 1
ATOM 1389 O O . ASP A 1 179 ? 5.464 -4.537 -5.073 1.00 94.44 179 ASP A O 1
ATOM 1393 N N . ILE A 1 180 ? 6.318 -5.270 -7.020 1.00 95.00 180 ILE A N 1
ATOM 1394 C CA . ILE A 1 180 ? 6.391 -3.947 -7.643 1.00 95.00 180 ILE A CA 1
ATOM 1395 C C . ILE A 1 180 ? 5.005 -3.336 -7.758 1.00 95.00 180 ILE A C 1
ATOM 1397 O O . ILE A 1 180 ? 4.837 -2.171 -7.400 1.00 95.00 180 ILE A O 1
ATOM 1401 N N . LYS A 1 181 ? 4.007 -4.111 -8.203 1.00 96.94 181 LYS A N 1
ATOM 1402 C CA . LYS A 1 181 ? 2.610 -3.663 -8.232 1.00 96.94 181 LYS A CA 1
ATOM 1403 C C . LYS A 1 181 ? 2.179 -3.166 -6.857 1.00 96.94 181 LYS A C 1
ATOM 1405 O O . LYS A 1 181 ? 1.676 -2.051 -6.740 1.00 96.94 181 LYS A O 1
ATOM 1410 N N . ASN A 1 182 ? 2.367 -3.977 -5.818 1.00 96.31 182 ASN A N 1
ATOM 1411 C CA . ASN A 1 182 ? 1.878 -3.661 -4.482 1.00 96.31 182 ASN A CA 1
ATOM 1412 C C . ASN A 1 182 ? 2.601 -2.464 -3.861 1.00 96.31 182 ASN A C 1
ATOM 1414 O O . ASN A 1 182 ? 1.935 -1.598 -3.298 1.00 96.31 182 ASN A O 1
ATOM 1418 N N . VAL A 1 183 ? 3.926 -2.366 -4.003 1.00 95.56 183 VAL A N 1
ATOM 1419 C CA . VAL A 1 183 ? 4.705 -1.205 -3.542 1.00 95.56 183 VAL A CA 1
ATOM 1420 C C . VAL A 1 183 ? 4.287 0.058 -4.291 1.00 95.56 183 VAL A C 1
ATOM 1422 O O . VAL A 1 183 ? 4.019 1.082 -3.665 1.00 95.56 183 VAL A O 1
ATOM 1425 N N . LEU A 1 184 ? 4.165 -0.014 -5.618 1.00 96.75 184 LEU A N 1
ATOM 1426 C CA . LEU A 1 184 ? 3.760 1.114 -6.450 1.00 96.75 184 LEU A CA 1
ATOM 1427 C C . LEU A 1 184 ? 2.339 1.592 -6.104 1.00 96.75 184 LEU A C 1
ATOM 1429 O O . LEU A 1 184 ? 2.104 2.794 -5.973 1.00 96.75 184 LEU A O 1
ATOM 1433 N N . PHE A 1 185 ? 1.400 0.663 -5.902 1.00 97.75 185 PHE A N 1
ATOM 1434 C CA . PHE A 1 185 ? 0.024 0.983 -5.518 1.00 97.75 185 PHE A CA 1
ATOM 1435 C C . PHE A 1 185 ? -0.031 1.566 -4.106 1.00 97.75 185 PHE A C 1
ATOM 1437 O O . PHE A 1 185 ? -0.713 2.559 -3.873 1.00 97.75 185 PHE A O 1
ATOM 1444 N N . ALA A 1 186 ? 0.700 0.983 -3.156 1.00 96.69 186 ALA A N 1
ATOM 1445 C CA . ALA A 1 186 ? 0.800 1.484 -1.789 1.00 96.69 186 ALA A CA 1
ATOM 1446 C C . ALA A 1 186 ? 1.376 2.906 -1.738 1.00 96.69 186 ALA A C 1
ATOM 1448 O O . ALA A 1 186 ? 0.779 3.774 -1.098 1.00 96.69 186 ALA A O 1
ATOM 1449 N N . TYR A 1 187 ? 2.462 3.169 -2.472 1.00 95.56 187 TYR A N 1
ATOM 1450 C CA . TYR A 1 187 ? 3.038 4.506 -2.611 1.00 95.56 187 TYR A CA 1
ATOM 1451 C C . TYR A 1 187 ? 2.018 5.497 -3.181 1.00 95.56 187 TYR A C 1
ATOM 1453 O O . TYR A 1 187 ? 1.759 6.539 -2.577 1.00 95.56 187 TYR A O 1
ATOM 1461 N N . ASN A 1 188 ? 1.410 5.171 -4.329 1.00 95.81 188 ASN A N 1
ATOM 1462 C CA . ASN A 1 188 ? 0.485 6.076 -5.006 1.00 95.81 188 ASN A CA 1
ATOM 1463 C C . ASN A 1 188 ? -0.751 6.371 -4.141 1.00 95.81 188 ASN A C 1
ATOM 1465 O O . ASN A 1 188 ? -1.105 7.535 -3.954 1.00 95.81 188 ASN A O 1
ATOM 1469 N N . ALA A 1 189 ? -1.345 5.339 -3.536 1.00 96.81 189 ALA A N 1
ATOM 1470 C CA . ALA A 1 189 ? -2.503 5.476 -2.661 1.00 96.81 189 ALA A CA 1
ATOM 1471 C C . ALA A 1 189 ? -2.198 6.316 -1.412 1.00 96.81 189 ALA A C 1
ATOM 1473 O O . ALA A 1 189 ? -3.018 7.152 -1.031 1.00 96.81 189 ALA A O 1
ATOM 1474 N N . LEU A 1 190 ? -1.028 6.125 -0.787 1.00 93.56 190 LEU A N 1
ATOM 1475 C CA . LEU A 1 190 ? -0.631 6.885 0.401 1.00 93.56 190 LEU A CA 1
ATOM 1476 C C . LEU A 1 190 ? -0.303 8.341 0.064 1.00 93.56 190 LEU A C 1
ATOM 1478 O O . LEU A 1 190 ? -0.714 9.249 0.783 1.00 93.56 190 LEU A O 1
ATOM 1482 N N . ASN A 1 191 ? 0.400 8.577 -1.044 1.00 92.25 191 ASN A N 1
ATOM 1483 C CA . ASN A 1 191 ? 0.685 9.927 -1.514 1.00 92.25 191 ASN A CA 1
ATOM 1484 C C . ASN A 1 191 ? -0.612 10.669 -1.875 1.00 92.25 191 ASN A C 1
ATOM 1486 O O . ASN A 1 191 ? -0.798 11.825 -1.496 1.00 92.25 191 ASN A O 1
ATOM 1490 N N . TYR A 1 192 ? -1.541 10.006 -2.568 1.00 93.50 192 TYR A N 1
ATOM 1491 C CA . TYR A 1 192 ? -2.844 10.580 -2.894 1.00 93.50 192 TYR A CA 1
ATOM 1492 C C . TYR A 1 192 ? -3.638 10.933 -1.633 1.00 93.50 192 TYR A C 1
ATOM 1494 O O . TYR A 1 192 ? -4.126 12.056 -1.510 1.00 93.50 192 TYR A O 1
ATOM 1502 N N . SER A 1 193 ? -3.752 10.005 -0.679 1.00 94.19 193 SER A N 1
ATOM 1503 C CA . SER A 1 193 ? -4.549 10.227 0.528 1.00 94.19 193 SER A CA 1
ATOM 1504 C C . SER A 1 193 ? -3.953 11.301 1.440 1.00 94.19 193 SER A C 1
ATOM 1506 O O . SER A 1 193 ? -4.694 12.125 1.976 1.00 94.19 193 SER A O 1
ATOM 1508 N N . ALA A 1 194 ? -2.624 11.368 1.559 1.00 90.81 194 ALA A N 1
ATOM 1509 C CA . ALA A 1 194 ? -1.945 12.431 2.296 1.00 90.81 194 ALA A CA 1
ATOM 1510 C C . ALA A 1 194 ? -2.177 13.812 1.658 1.00 90.81 194 ALA A C 1
ATOM 1512 O O . ALA A 1 194 ? -2.505 14.768 2.365 1.00 90.81 194 ALA A O 1
ATOM 1513 N N . ASN A 1 195 ? -2.074 13.916 0.326 1.00 89.94 195 ASN A N 1
ATOM 1514 C CA . ASN A 1 195 ? -2.363 15.161 -0.393 1.00 89.94 195 ASN A CA 1
ATOM 1515 C C . ASN A 1 195 ? -3.837 15.560 -0.275 1.00 89.94 195 ASN A C 1
ATOM 1517 O O . ASN A 1 195 ? -4.133 16.733 -0.075 1.00 89.94 195 ASN A O 1
ATOM 1521 N N . TYR A 1 196 ? -4.759 14.597 -0.303 1.00 93.50 196 TYR A N 1
ATOM 1522 C CA . TYR A 1 196 ? -6.175 14.870 -0.077 1.00 93.50 196 TYR A CA 1
ATOM 1523 C C . TYR A 1 196 ? -6.411 15.505 1.302 1.00 93.50 196 TYR A C 1
ATOM 1525 O O . TYR A 1 196 ? -7.069 16.540 1.403 1.00 93.50 196 TYR A O 1
ATOM 1533 N N . VAL A 1 197 ? -5.836 14.943 2.371 1.00 92.38 197 VAL A N 1
ATOM 1534 C CA . VAL A 1 197 ? -5.958 15.511 3.726 1.00 92.38 197 VAL A CA 1
ATOM 1535 C C . VAL A 1 197 ? -5.314 16.900 3.813 1.00 92.38 197 VAL A C 1
ATOM 1537 O O . VAL A 1 197 ? -5.866 17.805 4.452 1.00 92.38 197 VAL A O 1
ATOM 1540 N N . LEU A 1 198 ? -4.177 17.108 3.143 1.00 88.75 198 LEU A N 1
ATOM 1541 C CA . LEU A 1 198 ? -3.545 18.423 3.038 1.00 88.75 198 LEU A CA 1
ATOM 1542 C C . LEU A 1 198 ? -4.469 19.436 2.346 1.00 88.75 198 LEU A C 1
ATOM 1544 O O . LEU A 1 198 ? -4.666 20.530 2.872 1.00 88.75 198 LEU A O 1
ATOM 1548 N N . ASP A 1 199 ? -5.092 19.068 1.231 1.00 89.88 199 ASP A N 1
ATOM 1549 C CA . ASP A 1 199 ? -6.018 19.928 0.490 1.00 89.88 199 ASP A CA 1
ATOM 1550 C C . ASP A 1 199 ? -7.266 20.277 1.314 1.00 89.88 199 ASP A C 1
ATOM 1552 O O . ASP A 1 199 ? -7.691 21.438 1.330 1.00 89.88 199 ASP A O 1
ATOM 1556 N N . GLN A 1 200 ? -7.821 19.319 2.068 1.00 93.88 200 GLN A N 1
ATOM 1557 C CA . GLN A 1 200 ? -8.913 19.579 3.017 1.00 93.88 200 GLN A CA 1
ATOM 1558 C C . GLN A 1 200 ? -8.488 20.571 4.110 1.00 93.88 200 GLN A C 1
ATOM 1560 O O . GLN A 1 200 ? -9.260 21.450 4.506 1.00 93.88 200 GLN A O 1
ATOM 1565 N N . THR A 1 201 ? -7.240 20.478 4.569 1.00 89.06 201 THR A N 1
ATOM 1566 C CA . THR A 1 201 ? -6.669 21.395 5.565 1.00 89.06 201 THR A CA 1
ATOM 1567 C C . THR A 1 201 ? -6.488 22.801 4.992 1.00 89.06 201 THR A C 1
ATOM 1569 O O . THR A 1 201 ? -6.907 23.782 5.605 1.00 89.06 201 THR A O 1
ATOM 1572 N N . LEU A 1 202 ? -5.916 22.920 3.790 1.00 86.94 202 LEU A N 1
ATOM 1573 C CA . LEU A 1 202 ? -5.717 24.198 3.097 1.00 86.94 202 LEU A CA 1
ATOM 1574 C C . LEU A 1 202 ? -7.044 24.873 2.726 1.00 86.94 202 LEU A C 1
ATOM 1576 O O . LEU A 1 202 ? -7.136 26.100 2.734 1.00 86.94 202 LEU A O 1
ATOM 1580 N N . SER A 1 203 ? -8.078 24.076 2.458 1.00 92.94 203 SER A N 1
ATOM 1581 C CA . SER A 1 203 ? -9.440 24.549 2.192 1.00 92.94 203 SER A CA 1
ATOM 1582 C C . SER A 1 203 ? -10.198 24.968 3.459 1.00 92.94 203 SER A C 1
ATOM 1584 O O . SER A 1 203 ? -11.299 25.506 3.359 1.00 92.94 203 SER A O 1
ATOM 1586 N N . GLY A 1 204 ? -9.624 24.753 4.648 1.00 91.81 204 GLY A N 1
ATOM 1587 C CA . GLY A 1 204 ? -10.221 25.117 5.935 1.00 91.81 204 GLY A CA 1
ATOM 1588 C C . GLY A 1 204 ? -11.250 24.120 6.473 1.00 91.81 204 GLY A C 1
ATOM 1589 O O . GLY A 1 204 ? -11.908 24.425 7.467 1.00 91.81 204 GLY A O 1
ATOM 1590 N N . ASN A 1 205 ? -11.382 22.939 5.859 1.00 94.19 205 ASN A N 1
ATOM 1591 C CA . ASN A 1 205 ? -12.266 21.876 6.346 1.00 94.19 205 ASN A CA 1
ATOM 1592 C C . ASN A 1 205 ? -11.671 21.171 7.574 1.00 94.19 205 ASN A C 1
ATOM 1594 O O . ASN A 1 205 ? -12.414 20.755 8.461 1.00 94.19 205 ASN A O 1
ATOM 1598 N N . TYR A 1 206 ? -10.337 21.109 7.664 1.00 93.31 206 TYR A N 1
ATOM 1599 C CA . TYR A 1 206 ? -9.618 20.647 8.850 1.00 93.31 206 TYR A CA 1
ATOM 1600 C C . TYR A 1 206 ? -8.740 21.734 9.449 1.00 93.31 206 TYR A C 1
ATOM 1602 O O . TYR A 1 206 ? -8.094 22.509 8.746 1.00 93.31 206 TYR A O 1
ATOM 1610 N N . SER A 1 207 ? -8.687 21.764 10.779 1.00 90.31 207 SER A N 1
ATOM 1611 C CA . SER A 1 207 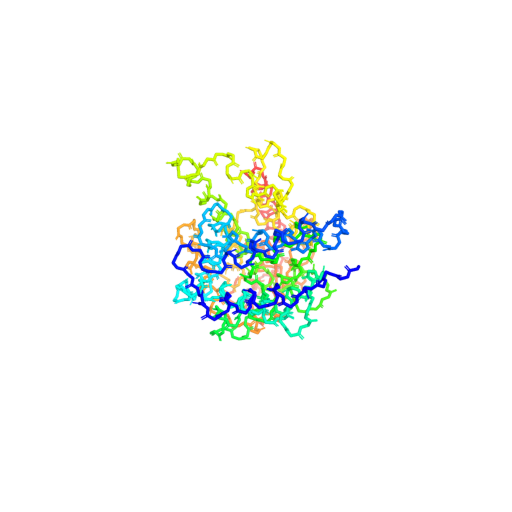? -7.684 22.557 11.477 1.00 90.31 207 SER A CA 1
ATOM 1612 C C . SER A 1 207 ? -6.345 21.819 11.465 1.00 90.31 207 SER A C 1
ATOM 1614 O O . SER A 1 207 ? -6.294 20.589 11.519 1.00 90.31 207 SER A O 1
ATOM 1616 N N . ILE A 1 208 ? -5.245 22.570 11.461 1.00 84.81 208 ILE A N 1
ATOM 1617 C CA . ILE A 1 208 ? -3.901 21.995 11.599 1.00 84.81 208 ILE A CA 1
ATOM 1618 C C . ILE A 1 208 ? -3.809 21.158 12.886 1.00 84.81 208 ILE A C 1
ATOM 1620 O O . ILE A 1 208 ? -3.265 20.062 12.853 1.00 84.81 208 ILE A O 1
ATOM 1624 N N . ALA A 1 209 ? -4.394 21.636 13.991 1.00 85.56 209 ALA A N 1
ATOM 1625 C CA . ALA A 1 209 ? -4.426 20.908 15.260 1.00 85.56 209 ALA A CA 1
ATOM 1626 C C . ALA A 1 209 ? -5.126 19.547 15.128 1.00 85.56 209 ALA A C 1
ATOM 1628 O O . ALA A 1 209 ? -4.531 18.536 15.463 1.00 85.56 209 ALA A O 1
ATOM 1629 N N . SER A 1 210 ? -6.323 19.494 14.530 1.00 86.38 210 SER A N 1
ATOM 1630 C CA . SER A 1 210 ? -7.052 18.229 14.345 1.00 86.38 210 SER A CA 1
ATOM 1631 C C . SER A 1 210 ? -6.303 17.220 13.474 1.00 86.38 210 SER A C 1
ATOM 1633 O O . SER A 1 210 ? -6.382 16.023 13.726 1.00 86.38 210 SER A O 1
ATOM 1635 N N . VAL A 1 211 ? -5.570 17.687 12.458 1.00 85.38 211 VAL A N 1
ATOM 1636 C CA . VAL A 1 211 ? -4.694 16.827 11.650 1.00 85.38 211 VAL A CA 1
ATOM 1637 C C . VAL A 1 211 ? -3.585 16.270 12.537 1.00 85.38 211 VAL A C 1
ATOM 1639 O O . VAL A 1 211 ? -3.463 15.056 12.660 1.00 85.38 211 VAL A O 1
ATOM 1642 N N . TRP A 1 212 ? -2.836 17.139 13.218 1.00 81.06 212 TRP A N 1
ATOM 1643 C CA . TRP A 1 212 ? -1.761 16.711 14.112 1.00 81.06 212 TRP A CA 1
ATOM 1644 C C . TRP A 1 212 ? -2.231 15.734 15.177 1.00 81.06 212 TRP A C 1
ATOM 1646 O O . TRP A 1 212 ? -1.607 14.694 15.327 1.00 81.06 212 TRP A O 1
ATOM 1656 N N . ASP A 1 213 ? -3.335 16.019 15.861 1.00 82.62 213 ASP A N 1
ATOM 1657 C CA . ASP A 1 213 ? -3.874 15.147 16.903 1.00 82.62 213 ASP A CA 1
ATOM 1658 C C . ASP A 1 213 ? -4.214 13.762 16.338 1.00 82.62 213 ASP A C 1
ATOM 1660 O O . ASP A 1 213 ? -3.864 12.747 16.930 1.00 82.62 213 ASP A O 1
ATOM 1664 N N . SER A 1 214 ? -4.808 13.705 15.144 1.00 82.31 214 SER A N 1
ATOM 1665 C CA . SER A 1 214 ? -5.218 12.440 14.526 1.00 82.31 214 SER A CA 1
ATOM 1666 C C . SER A 1 214 ? -4.030 11.578 14.079 1.00 82.31 214 SER A C 1
ATOM 1668 O O . SER A 1 214 ? -4.059 10.357 14.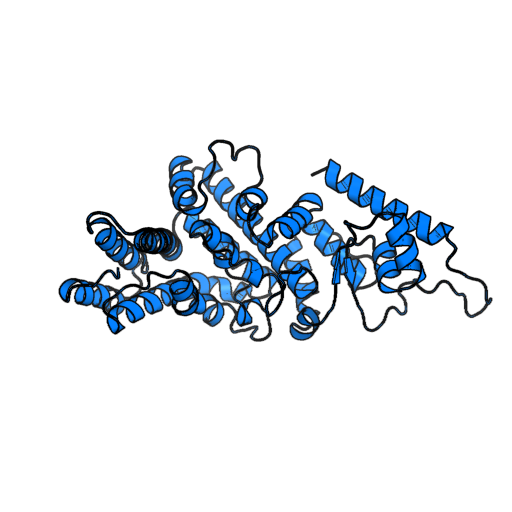229 1.00 82.31 214 SER A O 1
ATOM 1670 N N . PHE A 1 215 ? -2.970 12.194 13.545 1.00 78.69 215 PHE A N 1
ATOM 1671 C CA . PHE A 1 215 ? -1.797 11.464 13.053 1.00 78.69 215 PHE A CA 1
ATOM 1672 C C . PHE A 1 215 ? -0.710 11.234 14.110 1.00 78.69 215 PHE A C 1
ATOM 1674 O O . PHE A 1 215 ? -0.017 10.222 14.033 1.00 78.69 215 PHE A O 1
ATOM 1681 N N . ASN A 1 216 ? -0.540 12.132 15.088 1.00 72.62 216 ASN A N 1
ATOM 1682 C CA . ASN A 1 216 ? 0.461 11.987 16.156 1.00 72.62 216 ASN A CA 1
ATOM 1683 C C . ASN A 1 216 ? 0.225 10.741 16.996 1.00 72.62 216 ASN A C 1
ATOM 1685 O O . ASN A 1 216 ? 1.189 10.115 17.425 1.00 72.62 216 ASN A O 1
ATOM 1689 N N . ILE A 1 217 ? -1.045 10.378 17.177 1.00 68.19 217 ILE A N 1
ATOM 1690 C CA . ILE A 1 217 ? -1.465 9.118 17.785 1.00 68.19 217 ILE A CA 1
ATOM 1691 C C . ILE A 1 217 ? -0.751 7.935 17.095 1.00 68.19 217 ILE A C 1
ATOM 1693 O O . ILE A 1 217 ? -0.259 7.040 17.767 1.00 68.19 217 ILE A O 1
ATOM 1697 N N . TRP A 1 218 ? -0.593 7.960 15.769 1.00 68.62 218 TRP A N 1
ATOM 1698 C CA . TRP A 1 218 ? -0.113 6.809 14.996 1.00 68.62 218 TRP A CA 1
ATOM 1699 C C . TRP A 1 218 ? 1.346 6.871 14.547 1.00 68.62 218 TRP A C 1
ATOM 1701 O O . TRP A 1 218 ? 1.976 5.831 14.420 1.00 68.62 218 TRP A O 1
ATOM 1711 N N . LEU A 1 219 ? 1.885 8.047 14.235 1.00 67.56 219 LEU A N 1
ATOM 1712 C CA . LEU A 1 219 ? 3.144 8.145 13.485 1.00 67.56 219 LEU A CA 1
ATOM 1713 C C . LEU A 1 219 ? 4.245 8.931 14.206 1.00 67.56 219 LEU A C 1
ATOM 1715 O O . LEU A 1 219 ? 5.300 9.141 13.611 1.00 67.56 219 LEU A O 1
ATOM 1719 N N . GLU A 1 220 ? 4.024 9.375 15.452 1.00 66.56 220 GLU A N 1
ATOM 1720 C CA . GLU A 1 220 ? 4.966 10.234 16.198 1.00 66.56 220 GLU A CA 1
ATOM 1721 C C . GLU A 1 220 ? 5.564 11.328 15.295 1.00 66.56 220 GLU A C 1
ATOM 1723 O O . GLU A 1 220 ? 6.777 11.445 15.110 1.00 66.56 220 GLU A O 1
ATOM 1728 N N . LEU A 1 221 ? 4.693 12.073 14.617 1.00 62.22 221 LEU A N 1
ATOM 1729 C CA . LEU A 1 221 ? 5.090 12.984 13.555 1.00 62.22 221 LEU A CA 1
ATOM 1730 C C . LEU A 1 221 ? 5.968 14.138 14.114 1.00 62.22 221 LEU A C 1
ATOM 1732 O O . LEU A 1 221 ? 5.542 14.843 15.031 1.00 62.22 221 LEU A O 1
ATOM 1736 N N . PRO A 1 222 ? 7.179 14.399 13.577 1.00 58.72 222 PRO A N 1
ATOM 1737 C CA . PRO A 1 222 ? 8.014 15.503 14.027 1.00 58.72 222 PRO A CA 1
ATOM 1738 C C . PRO A 1 222 ? 7.402 16.830 13.588 1.00 58.72 222 PRO A C 1
ATOM 1740 O O . PRO A 1 222 ? 6.880 16.948 12.478 1.00 58.72 222 PRO A O 1
ATOM 1743 N N . GLU A 1 223 ? 7.571 17.879 14.397 1.00 56.22 223 GLU A N 1
ATOM 1744 C CA . GLU A 1 223 ? 7.077 19.231 14.077 1.00 56.22 223 GLU A CA 1
ATOM 1745 C C . GLU A 1 223 ? 7.557 19.753 12.699 1.00 56.22 223 GLU A C 1
ATOM 1747 O O . GLU A 1 223 ? 6.942 20.645 12.111 1.00 56.22 223 GLU A O 1
ATOM 1752 N N . SER A 1 224 ? 8.646 19.192 12.156 1.00 51.91 224 SER A N 1
ATOM 1753 C CA . SER A 1 224 ? 9.292 19.599 10.905 1.00 51.91 224 SER A CA 1
ATOM 1754 C C . SER A 1 224 ? 8.816 18.877 9.635 1.00 51.91 224 SER A C 1
ATOM 1756 O O . SER A 1 224 ? 9.467 19.030 8.604 1.00 51.91 224 SER A O 1
ATOM 1758 N N . LEU A 1 225 ? 7.690 18.152 9.637 1.00 53.59 225 LEU A N 1
ATOM 1759 C CA . LEU A 1 225 ? 7.133 17.478 8.435 1.00 53.59 225 LEU A CA 1
ATOM 1760 C C . LEU A 1 225 ? 6.834 18.379 7.229 1.00 53.59 225 LEU A C 1
ATOM 1762 O O . LEU A 1 225 ? 6.413 17.907 6.181 1.00 53.59 225 LEU A O 1
ATOM 1766 N N . ARG A 1 226 ? 7.092 19.681 7.335 1.00 48.19 226 ARG A N 1
ATOM 1767 C CA . ARG A 1 226 ? 7.020 20.611 6.209 1.00 48.19 226 ARG A CA 1
ATOM 1768 C C . ARG A 1 226 ? 8.081 20.363 5.128 1.00 48.19 226 ARG A C 1
ATOM 1770 O O . ARG A 1 226 ? 7.954 20.963 4.069 1.00 48.19 226 ARG A O 1
ATOM 1777 N N . SER A 1 227 ? 9.116 19.552 5.379 1.00 47.84 227 SER A N 1
ATOM 1778 C CA . SER A 1 227 ? 10.231 19.347 4.435 1.00 47.84 227 SER A CA 1
ATOM 1779 C C . SER A 1 227 ? 10.508 17.897 4.024 1.00 47.84 227 SER A C 1
ATOM 1781 O O . SER A 1 227 ? 11.459 17.675 3.284 1.00 47.84 227 SER A O 1
ATOM 1783 N N . THR A 1 228 ? 9.732 16.920 4.498 1.00 59.44 228 THR A N 1
ATOM 1784 C CA . THR A 1 228 ? 9.922 15.493 4.178 1.00 59.44 228 THR A CA 1
ATOM 1785 C C . THR A 1 228 ? 8.606 14.934 3.659 1.00 59.44 228 THR A C 1
ATOM 1787 O O . THR A 1 228 ? 7.559 15.259 4.221 1.00 59.44 228 THR A O 1
ATOM 1790 N N . SER A 1 229 ? 8.628 14.111 2.606 1.00 74.12 229 SER A N 1
ATOM 1791 C CA . SER A 1 229 ? 7.401 13.474 2.124 1.00 74.12 229 SER A CA 1
ATOM 1792 C C . SER A 1 229 ? 6.781 12.606 3.226 1.00 74.12 229 SER A C 1
ATOM 1794 O O . SER A 1 229 ? 7.478 11.959 4.017 1.00 74.12 229 SER A O 1
ATOM 1796 N N . PHE A 1 230 ? 5.448 12.609 3.303 1.00 79.31 230 PHE A N 1
ATOM 1797 C CA . PHE A 1 230 ? 4.725 11.791 4.277 1.00 79.31 230 PHE A CA 1
ATOM 1798 C C . PHE A 1 230 ? 5.010 10.299 4.067 1.00 79.31 230 PHE A C 1
ATOM 1800 O O . PHE A 1 230 ? 5.167 9.566 5.040 1.00 79.31 230 PHE A O 1
ATOM 1807 N N . VAL A 1 231 ? 5.149 9.871 2.806 1.00 83.44 231 VAL A N 1
ATOM 1808 C CA . VAL A 1 231 ? 5.466 8.483 2.459 1.00 83.44 231 VAL A CA 1
ATOM 1809 C C . VAL A 1 231 ? 6.838 8.093 3.006 1.00 83.44 231 VAL A C 1
ATOM 1811 O O . VAL A 1 231 ? 6.885 7.198 3.849 1.00 83.44 231 VAL A O 1
ATOM 1814 N N . ALA A 1 232 ? 7.911 8.815 2.650 1.00 80.31 232 ALA A N 1
ATOM 1815 C CA . ALA A 1 232 ? 9.258 8.539 3.155 1.00 80.31 232 ALA A CA 1
ATOM 1816 C C . ALA A 1 232 ? 9.303 8.505 4.680 1.00 80.31 232 ALA A C 1
ATOM 1818 O O . ALA A 1 232 ? 9.905 7.607 5.264 1.00 80.31 232 ALA A O 1
ATOM 1819 N N . TYR A 1 233 ? 8.648 9.467 5.337 1.00 80.56 233 TYR A N 1
ATOM 1820 C CA . TYR A 1 233 ? 8.606 9.495 6.793 1.00 80.56 233 TYR A CA 1
ATOM 1821 C C . TYR A 1 233 ? 7.898 8.263 7.363 1.00 80.56 233 TYR A C 1
ATOM 1823 O O . TYR A 1 233 ? 8.426 7.616 8.267 1.00 80.56 233 TYR A O 1
ATOM 1831 N N . SER A 1 234 ? 6.721 7.933 6.828 1.00 81.50 234 SER A N 1
ATOM 1832 C CA . SER A 1 234 ? 5.909 6.828 7.329 1.00 81.50 234 SER A CA 1
ATOM 1833 C C . SER A 1 234 ? 6.589 5.473 7.140 1.00 81.50 234 SER A C 1
ATOM 1835 O O . SER A 1 234 ? 6.420 4.610 7.992 1.00 81.50 234 SER A O 1
ATOM 1837 N N . THR A 1 235 ? 7.399 5.279 6.093 1.00 87.31 235 THR A N 1
ATOM 1838 C CA . THR A 1 235 ? 7.982 3.969 5.751 1.00 87.31 235 THR A CA 1
ATOM 1839 C C . THR A 1 235 ? 9.473 3.823 6.063 1.00 87.31 235 THR A C 1
ATOM 1841 O O . THR A 1 235 ? 10.024 2.758 5.803 1.00 87.31 235 THR A O 1
ATOM 1844 N N . LYS A 1 236 ? 10.144 4.849 6.611 1.00 84.50 236 LYS A N 1
ATOM 1845 C CA . LYS A 1 236 ? 11.618 4.897 6.762 1.00 84.50 236 LYS A CA 1
ATOM 1846 C C . LYS A 1 236 ? 12.247 3.686 7.468 1.00 84.50 236 LYS A C 1
ATOM 1848 O O . LYS A 1 236 ? 13.313 3.243 7.059 1.00 84.50 236 LYS A O 1
ATOM 1853 N N . ASP A 1 237 ? 11.585 3.165 8.500 1.00 86.00 237 ASP A N 1
ATOM 1854 C CA . ASP A 1 237 ? 12.084 2.070 9.346 1.00 86.00 237 ASP A CA 1
ATOM 1855 C C . ASP A 1 237 ? 11.353 0.748 9.053 1.00 86.00 237 ASP A C 1
ATOM 1857 O O . ASP A 1 237 ? 11.494 -0.223 9.795 1.00 86.00 237 ASP A O 1
ATOM 1861 N N . GLN A 1 238 ? 10.549 0.721 7.986 1.00 89.19 238 GLN A N 1
ATOM 1862 C CA . GLN A 1 238 ? 9.786 -0.448 7.564 1.00 89.19 238 GLN A CA 1
ATOM 1863 C C . GLN A 1 238 ? 10.557 -1.231 6.495 1.00 89.19 238 GLN A C 1
ATOM 1865 O O . GLN A 1 238 ? 11.349 -0.666 5.738 1.00 89.19 238 GLN A O 1
ATOM 1870 N N . ILE A 1 239 ? 10.284 -2.527 6.388 1.00 89.50 239 ILE A N 1
ATOM 1871 C CA . ILE A 1 239 ? 10.864 -3.457 5.413 1.00 89.50 239 ILE A CA 1
ATOM 1872 C C . ILE A 1 239 ? 10.768 -2.912 3.980 1.00 89.50 239 ILE A C 1
ATOM 1874 O O . ILE A 1 239 ? 11.731 -2.989 3.219 1.00 89.50 239 ILE A O 1
ATOM 1878 N N . VAL A 1 240 ? 9.627 -2.321 3.612 1.00 90.75 240 VAL A N 1
ATOM 1879 C CA . VAL A 1 240 ? 9.415 -1.737 2.272 1.00 90.75 240 VAL A CA 1
ATOM 1880 C C . VAL A 1 240 ? 10.031 -0.352 2.090 1.00 90.75 240 VAL A C 1
ATOM 1882 O O . VAL A 1 240 ? 9.983 0.182 0.984 1.00 90.75 240 VAL A O 1
ATOM 1885 N N . GLY A 1 241 ? 10.602 0.250 3.135 1.00 89.81 241 GLY A N 1
ATOM 1886 C CA . GLY A 1 241 ? 11.164 1.603 3.114 1.00 89.81 241 GLY A CA 1
ATOM 1887 C C . GLY A 1 241 ? 12.114 1.863 1.939 1.00 89.81 241 GLY A C 1
ATOM 1888 O O . GLY A 1 241 ? 11.902 2.839 1.215 1.00 89.81 241 GLY A O 1
ATOM 1889 N N . PRO A 1 242 ? 13.102 0.987 1.666 1.00 87.94 242 PRO A N 1
ATOM 1890 C CA . PRO A 1 242 ? 13.970 1.124 0.498 1.00 87.94 242 PRO A CA 1
ATOM 1891 C C . PRO A 1 242 ? 13.207 1.123 -0.833 1.00 87.94 242 PRO A C 1
ATOM 1893 O O . PRO A 1 242 ? 13.468 1.966 -1.688 1.00 87.94 242 PRO A O 1
ATOM 1896 N N . ALA A 1 243 ? 12.228 0.225 -0.993 1.00 89.88 243 ALA A N 1
ATOM 1897 C CA . ALA A 1 243 ? 11.425 0.127 -2.210 1.00 89.88 243 ALA A CA 1
ATOM 1898 C C . ALA A 1 243 ? 10.551 1.375 -2.417 1.00 89.88 243 ALA A C 1
ATOM 1900 O O . ALA A 1 243 ? 10.489 1.906 -3.523 1.00 89.88 243 ALA A O 1
ATOM 1901 N N . MET A 1 244 ? 9.947 1.898 -1.346 1.00 91.25 244 MET A N 1
ATOM 1902 C CA . MET A 1 244 ? 9.196 3.158 -1.367 1.00 91.25 244 MET A CA 1
ATOM 1903 C C . MET A 1 244 ? 10.083 4.340 -1.764 1.00 91.25 244 MET A C 1
ATOM 1905 O O . MET A 1 244 ? 9.683 5.153 -2.595 1.00 91.25 244 MET A O 1
ATOM 1909 N N . GLY A 1 245 ? 11.309 4.396 -1.236 1.00 88.12 245 GLY A N 1
ATOM 1910 C CA . GLY A 1 245 ? 12.295 5.407 -1.617 1.00 88.12 245 GLY A CA 1
ATOM 1911 C C . GLY A 1 245 ? 12.676 5.342 -3.099 1.00 88.12 245 GLY A C 1
ATOM 1912 O O . GLY A 1 245 ? 12.864 6.380 -3.727 1.00 88.12 245 GLY A O 1
ATOM 1913 N N . TYR A 1 246 ? 12.737 4.148 -3.699 1.00 87.31 246 TYR A N 1
ATOM 1914 C CA . TYR A 1 246 ? 12.956 4.015 -5.144 1.00 87.31 246 TYR A CA 1
ATOM 1915 C C . TYR A 1 246 ? 11.795 4.574 -5.967 1.00 87.31 246 TYR A C 1
ATOM 1917 O O . TYR A 1 246 ? 12.040 5.278 -6.947 1.00 87.31 246 TYR A O 1
ATOM 1925 N N . VAL A 1 247 ? 10.547 4.298 -5.565 1.00 91.69 247 VAL A N 1
ATOM 1926 C CA . VAL A 1 247 ? 9.366 4.875 -6.227 1.00 91.69 247 VAL A CA 1
ATOM 1927 C C . VAL A 1 247 ? 9.385 6.397 -6.123 1.00 91.69 247 VAL A C 1
ATOM 1929 O O . VAL A 1 247 ? 9.131 7.075 -7.113 1.00 91.69 247 VAL A O 1
ATOM 1932 N N . GLU A 1 248 ? 9.720 6.931 -4.950 1.00 89.00 248 GLU A N 1
ATOM 1933 C CA . GLU A 1 248 ? 9.781 8.372 -4.715 1.00 89.00 248 GLU A CA 1
ATOM 1934 C C . GLU A 1 248 ? 10.838 9.066 -5.574 1.00 89.00 248 GLU A C 1
ATOM 1936 O O . GLU A 1 248 ? 10.524 10.037 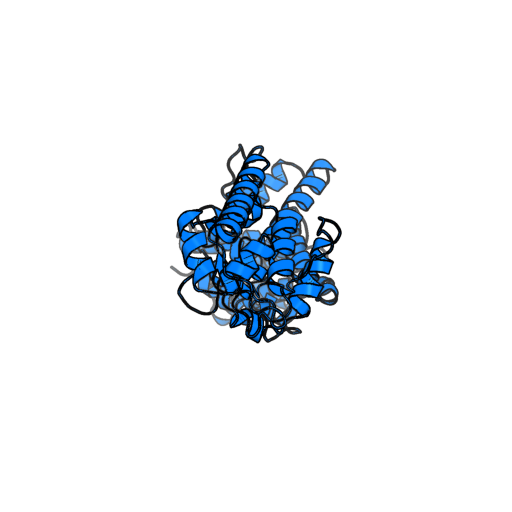-6.255 1.00 89.00 248 GLU A O 1
ATOM 1941 N N . ASN A 1 249 ? 12.062 8.533 -5.598 1.00 86.81 249 ASN A N 1
ATOM 1942 C CA . ASN A 1 249 ? 13.178 9.143 -6.321 1.00 86.81 249 ASN A CA 1
ATOM 1943 C C . ASN A 1 249 ? 13.009 9.101 -7.849 1.00 86.81 249 ASN A C 1
ATOM 1945 O O . ASN A 1 249 ? 13.559 9.942 -8.550 1.00 86.81 249 ASN A O 1
ATOM 1949 N N . ILE A 1 250 ? 12.302 8.102 -8.386 1.00 89.94 250 ILE A N 1
ATOM 1950 C CA . ILE A 1 250 ? 12.064 7.977 -9.836 1.00 89.94 250 ILE A CA 1
ATOM 1951 C C . ILE A 1 250 ? 10.759 8.667 -10.255 1.00 89.94 250 ILE A C 1
ATOM 1953 O O . ILE A 1 250 ? 10.637 9.152 -11.384 1.00 89.94 250 ILE A O 1
ATOM 1957 N N . GLY A 1 251 ? 9.780 8.708 -9.353 1.00 91.81 251 GLY A N 1
ATOM 1958 C CA . GLY A 1 251 ? 8.393 9.045 -9.641 1.00 91.81 251 GLY A CA 1
ATOM 1959 C C . GLY A 1 251 ? 7.587 7.805 -10.036 1.00 91.81 251 GLY A C 1
ATOM 1960 O O . GLY A 1 251 ? 7.996 7.017 -10.893 1.00 91.81 251 GLY A O 1
ATOM 1961 N N . ALA A 1 252 ? 6.413 7.641 -9.423 1.00 94.44 252 ALA A N 1
ATOM 1962 C CA . ALA A 1 252 ? 5.535 6.490 -9.639 1.00 94.44 252 ALA A CA 1
ATOM 1963 C C . ALA A 1 252 ? 5.138 6.326 -11.116 1.00 94.44 252 ALA A C 1
ATOM 1965 O O . ALA A 1 252 ? 5.117 5.212 -11.638 1.00 94.44 252 ALA A O 1
ATOM 1966 N N . GLU A 1 253 ? 4.859 7.434 -11.797 1.00 95.94 253 GLU A N 1
ATOM 1967 C CA . GLU A 1 253 ? 4.474 7.487 -13.205 1.00 95.94 253 GLU A CA 1
ATOM 1968 C C . GLU A 1 253 ? 5.595 6.971 -14.116 1.00 95.94 253 GLU A C 1
ATOM 1970 O O . GLU A 1 253 ? 5.383 6.072 -14.935 1.00 95.94 253 GLU A O 1
ATOM 1975 N N . ASN A 1 254 ? 6.811 7.483 -13.914 1.00 94.81 254 ASN A N 1
ATOM 1976 C CA . ASN A 1 254 ? 7.996 7.058 -14.654 1.00 94.81 254 ASN A CA 1
ATOM 1977 C C . ASN A 1 254 ? 8.301 5.582 -14.405 1.00 94.81 254 ASN A C 1
ATOM 1979 O O . ASN A 1 254 ? 8.610 4.849 -15.346 1.00 94.81 254 ASN A O 1
ATOM 1983 N N . LEU A 1 255 ? 8.193 5.141 -13.150 1.00 95.44 255 LEU A N 1
ATOM 1984 C CA . LEU A 1 255 ? 8.444 3.760 -12.764 1.00 95.44 255 LEU A CA 1
ATOM 1985 C C . LEU A 1 255 ? 7.448 2.798 -13.430 1.00 95.44 255 LEU A C 1
ATOM 1987 O O . LEU A 1 255 ? 7.854 1.752 -13.943 1.00 95.44 255 LEU A O 1
ATOM 1991 N N . LEU A 1 256 ? 6.164 3.171 -13.485 1.00 97.56 256 LEU A N 1
ATOM 1992 C CA . LEU A 1 256 ? 5.144 2.404 -14.198 1.00 97.56 256 LEU A CA 1
ATOM 1993 C C . LEU A 1 256 ? 5.469 2.308 -15.692 1.00 97.56 256 LEU A C 1
ATOM 1995 O O . LEU A 1 256 ? 5.392 1.226 -16.271 1.00 97.56 256 LEU A O 1
ATOM 1999 N N . ASP A 1 257 ? 5.872 3.407 -16.326 1.00 97.56 257 ASP A N 1
ATOM 2000 C CA . ASP A 1 257 ? 6.217 3.383 -17.745 1.00 97.56 257 ASP A CA 1
ATOM 2001 C C . ASP A 1 257 ? 7.482 2.573 -18.039 1.00 97.56 257 ASP A C 1
ATOM 2003 O O . ASP A 1 257 ? 7.531 1.866 -19.045 1.00 97.56 257 ASP A O 1
ATOM 2007 N N . MET A 1 258 ? 8.492 2.629 -17.168 1.00 95.88 258 MET A N 1
ATOM 2008 C CA . MET A 1 258 ? 9.678 1.771 -17.250 1.00 95.88 258 MET A CA 1
ATOM 2009 C C . MET A 1 258 ? 9.293 0.292 -17.227 1.00 95.88 258 MET A C 1
ATOM 2011 O O . MET A 1 258 ? 9.719 -0.477 -18.093 1.00 95.88 258 MET A O 1
ATOM 2015 N N . LEU A 1 259 ? 8.432 -0.086 -16.282 1.00 97.06 259 LEU A N 1
ATOM 2016 C CA . LEU A 1 259 ? 7.927 -1.446 -16.149 1.00 97.06 259 LEU A CA 1
ATOM 2017 C C . LEU A 1 259 ? 7.123 -1.873 -17.385 1.00 97.06 259 LEU A C 1
ATOM 2019 O O . LEU A 1 259 ? 7.395 -2.925 -17.962 1.00 97.06 259 LEU A O 1
ATOM 2023 N N . ARG A 1 260 ? 6.196 -1.027 -17.853 1.00 97.44 260 ARG A N 1
ATOM 2024 C CA . ARG A 1 260 ? 5.377 -1.284 -19.048 1.00 97.44 260 ARG A CA 1
ATOM 2025 C C . ARG A 1 260 ? 6.233 -1.434 -20.303 1.00 97.44 260 ARG A C 1
ATOM 2027 O O . ARG A 1 260 ? 6.006 -2.364 -21.070 1.00 97.44 260 ARG A O 1
ATOM 2034 N N . ARG A 1 261 ? 7.234 -0.570 -20.518 1.00 96.06 261 ARG A N 1
ATOM 2035 C CA . ARG A 1 261 ? 8.164 -0.681 -21.659 1.00 96.06 261 ARG A CA 1
ATOM 2036 C C . ARG A 1 261 ? 8.976 -1.968 -21.597 1.00 96.06 261 ARG A C 1
ATOM 2038 O O . ARG A 1 261 ? 9.090 -2.652 -22.611 1.00 96.06 261 ARG A O 1
ATOM 2045 N N . ALA A 1 262 ? 9.512 -2.316 -20.426 1.00 96.25 262 ALA A N 1
ATOM 2046 C CA . ALA A 1 262 ? 10.269 -3.552 -20.249 1.00 96.25 262 ALA A CA 1
ATOM 2047 C C . ALA A 1 262 ? 9.392 -4.787 -20.481 1.00 96.25 262 ALA A C 1
ATOM 2049 O O . ALA A 1 262 ? 9.819 -5.719 -21.159 1.00 96.25 262 ALA A O 1
ATOM 2050 N N . TYR A 1 263 ? 8.153 -4.785 -19.993 1.00 96.94 263 TYR A N 1
ATOM 2051 C CA . TYR A 1 263 ? 7.239 -5.906 -20.181 1.00 96.94 263 TYR A CA 1
ATOM 2052 C C . TYR A 1 263 ? 6.746 -6.017 -21.624 1.00 96.94 263 TYR A C 1
ATOM 2054 O O . TYR A 1 263 ? 6.828 -7.087 -22.209 1.00 96.94 263 TYR A O 1
ATOM 2062 N N . LEU A 1 264 ? 6.300 -4.924 -22.246 1.00 94.75 264 LEU A N 1
ATOM 2063 C CA . LEU A 1 264 ? 5.710 -4.945 -23.591 1.00 94.75 264 LEU A CA 1
ATOM 2064 C C . LEU A 1 264 ? 6.756 -4.995 -24.712 1.00 94.75 264 LEU A C 1
ATOM 2066 O O . LEU A 1 264 ? 6.451 -5.451 -25.809 1.00 94.75 264 LEU A O 1
ATOM 2070 N N . GLY A 1 265 ? 7.977 -4.515 -24.459 1.00 91.44 265 GLY A N 1
ATOM 2071 C CA . GLY A 1 265 ? 9.053 -4.470 -25.454 1.00 91.44 265 GLY A CA 1
ATOM 2072 C C . GLY A 1 265 ? 8.880 -3.371 -26.502 1.00 91.44 265 GLY A C 1
ATOM 2073 O O . GLY A 1 265 ? 9.497 -3.418 -27.561 1.00 91.44 265 GLY A O 1
ATOM 2074 N N . THR A 1 266 ? 8.019 -2.389 -26.231 1.00 90.31 266 THR A N 1
ATOM 2075 C CA . THR A 1 266 ? 7.687 -1.293 -27.149 1.00 90.31 266 THR A CA 1
ATOM 2076 C C . THR A 1 266 ? 7.553 0.017 -26.376 1.00 90.31 266 THR A C 1
ATOM 2078 O O . THR A 1 266 ? 7.399 0.019 -25.152 1.00 90.31 266 THR A O 1
ATOM 2081 N N . ALA A 1 267 ? 7.605 1.145 -27.087 1.00 89.81 267 ALA A N 1
ATOM 2082 C CA . ALA A 1 267 ? 7.284 2.439 -26.502 1.00 89.81 267 ALA A CA 1
ATOM 2083 C C . ALA A 1 267 ? 5.844 2.457 -25.962 1.00 89.81 267 ALA A C 1
ATOM 2085 O O . ALA A 1 267 ? 4.939 1.833 -26.516 1.00 89.81 267 ALA A O 1
ATOM 2086 N N . VAL A 1 268 ? 5.633 3.202 -24.882 1.00 95.06 268 VAL A N 1
ATOM 2087 C CA . VAL A 1 268 ? 4.319 3.374 -24.255 1.00 95.06 268 VAL A CA 1
ATOM 2088 C C . VAL A 1 268 ? 3.969 4.851 -24.220 1.00 95.06 268 VAL A C 1
ATOM 2090 O O . VAL A 1 268 ? 4.861 5.701 -24.222 1.00 95.06 268 VAL A O 1
ATOM 2093 N N . ASN A 1 269 ? 2.673 5.150 -24.196 1.00 94.25 269 ASN A N 1
ATOM 2094 C CA . ASN A 1 269 ? 2.219 6.501 -23.898 1.00 94.25 269 ASN A CA 1
ATOM 2095 C C . ASN A 1 269 ? 2.583 6.848 -22.455 1.00 94.25 269 ASN A C 1
ATOM 2097 O O . ASN A 1 269 ? 2.423 6.005 -21.567 1.00 94.25 269 ASN A O 1
ATOM 2101 N N . GLU A 1 270 ? 3.022 8.089 -22.267 1.00 95.56 270 GLU A N 1
ATOM 2102 C CA . GLU A 1 270 ? 3.434 8.630 -20.977 1.00 95.56 270 GLU A CA 1
ATOM 2103 C C . GLU A 1 270 ? 2.317 8.520 -19.934 1.00 95.56 270 GLU A C 1
ATOM 2105 O O . GLU A 1 270 ? 1.148 8.853 -20.181 1.00 95.56 270 GLU A O 1
ATOM 2110 N N . THR A 1 271 ? 2.702 8.049 -18.755 1.00 97.88 271 THR A N 1
ATOM 2111 C CA . THR A 1 271 ? 1.871 8.083 -17.565 1.00 97.88 271 THR A CA 1
ATOM 2112 C C . THR A 1 271 ? 1.979 9.452 -16.897 1.00 97.88 271 THR A C 1
ATOM 2114 O O . THR A 1 271 ? 3.062 9.985 -16.687 1.00 97.88 271 THR A O 1
ATOM 2117 N N . THR A 1 272 ? 0.835 10.017 -16.534 1.00 96.44 272 THR A N 1
ATOM 2118 C CA . THR A 1 272 ? 0.689 11.242 -15.747 1.00 96.44 272 THR A CA 1
ATOM 2119 C C . THR A 1 272 ? -0.128 10.939 -14.496 1.00 96.44 272 THR A C 1
ATOM 2121 O O . THR A 1 272 ? -0.773 9.894 -14.400 1.00 96.44 272 THR A O 1
ATOM 2124 N N . LYS A 1 273 ? -0.179 11.877 -13.545 1.00 92.19 273 LYS A N 1
ATOM 2125 C CA . LYS A 1 273 ? -1.022 11.749 -12.343 1.00 92.19 273 LYS A CA 1
ATOM 2126 C C . LYS A 1 273 ? -2.488 11.464 -12.680 1.00 92.19 273 LYS A C 1
ATOM 2128 O O . LYS A 1 273 ? -3.144 10.699 -11.982 1.00 92.19 273 LYS A O 1
ATOM 2133 N N . GLU A 1 274 ? -3.000 12.064 -13.753 1.00 94.06 274 GLU A N 1
ATOM 2134 C CA . GLU A 1 274 ? -4.399 11.947 -14.170 1.00 94.06 274 GLU A CA 1
ATOM 2135 C C . GLU A 1 274 ? -4.734 10.581 -14.773 1.00 94.06 274 GLU A C 1
ATOM 2137 O O . GLU A 1 274 ? -5.862 10.114 -14.622 1.00 94.06 274 GLU A O 1
ATOM 2142 N N . ASN A 1 275 ? -3.784 9.949 -15.470 1.00 96.25 275 ASN A N 1
ATOM 2143 C CA . ASN A 1 275 ? -4.007 8.669 -16.147 1.00 96.25 275 ASN A CA 1
ATOM 2144 C C . ASN A 1 275 ? -3.340 7.475 -15.439 1.00 96.25 275 ASN A C 1
ATOM 2146 O O . ASN A 1 275 ? -3.530 6.341 -15.879 1.00 96.25 275 ASN A O 1
ATOM 2150 N N . PHE A 1 276 ? -2.615 7.710 -14.336 1.00 97.44 276 PHE A N 1
ATOM 2151 C CA . PHE A 1 276 ? -1.885 6.688 -13.584 1.00 97.44 276 PHE A CA 1
ATOM 2152 C C . PHE A 1 276 ? -2.753 5.477 -13.260 1.00 97.44 276 PHE A C 1
ATOM 2154 O O . PHE A 1 276 ? -2.407 4.358 -13.625 1.00 97.44 276 PHE A O 1
ATOM 2161 N N . ASN A 1 277 ? -3.914 5.704 -12.643 1.00 96.25 277 ASN A N 1
ATOM 2162 C CA . ASN A 1 277 ? -4.817 4.627 -12.249 1.00 96.25 277 ASN A CA 1
ATOM 2163 C C . ASN A 1 277 ? -5.287 3.788 -13.435 1.00 96.25 277 ASN A C 1
ATOM 2165 O O . ASN A 1 277 ? -5.352 2.568 -13.333 1.00 96.25 277 ASN A O 1
ATOM 2169 N N . THR A 1 278 ? -5.602 4.437 -14.557 1.00 96.50 278 THR A N 1
ATOM 2170 C CA . THR A 1 278 ? -6.039 3.754 -15.777 1.00 96.50 278 THR A CA 1
ATOM 2171 C C . THR A 1 278 ? -4.904 2.920 -16.356 1.00 96.50 278 THR A C 1
ATOM 2173 O O . THR A 1 278 ? -5.080 1.725 -16.562 1.00 96.50 278 THR A O 1
ATOM 2176 N N . ASN A 1 279 ? -3.716 3.506 -16.531 1.00 97.75 279 ASN A N 1
ATOM 2177 C CA . ASN A 1 279 ? -2.555 2.790 -17.059 1.00 97.75 279 ASN A CA 1
ATOM 2178 C C . ASN A 1 279 ? -2.131 1.628 -16.146 1.00 97.75 279 ASN A C 1
ATOM 2180 O O . ASN A 1 279 ? -1.742 0.573 -16.644 1.00 97.75 279 ASN A O 1
ATOM 2184 N N . ALA A 1 280 ? -2.208 1.811 -14.826 1.00 97.69 280 ALA A N 1
ATOM 2185 C CA . ALA A 1 280 ? -1.898 0.790 -13.834 1.00 97.69 280 ALA A CA 1
ATOM 2186 C C . ALA A 1 280 ? -2.902 -0.369 -13.887 1.00 97.69 280 ALA A C 1
ATOM 2188 O O . ALA A 1 280 ? -2.490 -1.523 -14.004 1.00 97.69 280 ALA A O 1
ATOM 2189 N N . ALA A 1 281 ? -4.203 -0.065 -13.857 1.00 97.00 281 ALA A N 1
ATOM 2190 C CA . ALA A 1 281 ? -5.259 -1.070 -13.927 1.00 97.00 281 ALA A CA 1
ATOM 2191 C C . ALA A 1 281 ? -5.223 -1.842 -15.254 1.00 97.00 281 ALA A C 1
ATOM 2193 O O . ALA A 1 281 ? -5.312 -3.066 -15.248 1.00 97.00 281 ALA A O 1
ATOM 2194 N N . GLU A 1 282 ? -5.020 -1.159 -16.385 1.00 96.75 282 GLU A N 1
ATOM 2195 C CA . GLU A 1 282 ? -4.891 -1.804 -17.697 1.00 96.75 282 GLU A CA 1
ATOM 2196 C C . GLU A 1 282 ? -3.657 -2.709 -17.775 1.00 96.75 282 GLU A C 1
ATOM 2198 O O . GLU A 1 282 ? -3.744 -3.836 -18.263 1.00 96.75 282 GLU A O 1
ATOM 2203 N N . PHE A 1 283 ? -2.504 -2.237 -17.290 1.00 97.75 283 PHE A N 1
ATOM 2204 C CA . PHE A 1 283 ? -1.261 -2.999 -17.355 1.00 97.75 283 PHE A CA 1
ATOM 2205 C C . PHE A 1 283 ? -1.298 -4.235 -16.456 1.00 97.75 283 PHE A C 1
ATOM 2207 O O . PHE A 1 283 ? -1.141 -5.353 -16.943 1.00 97.75 283 PHE A O 1
ATOM 2214 N N . PHE A 1 284 ? -1.537 -4.050 -15.155 1.00 97.44 284 PHE A N 1
ATOM 2215 C CA . PHE A 1 284 ? -1.549 -5.165 -14.213 1.00 97.44 284 PHE A CA 1
ATOM 2216 C C . PHE A 1 284 ? -2.792 -6.042 -14.385 1.00 97.44 284 PHE A C 1
ATOM 2218 O O . PHE A 1 284 ? -2.699 -7.247 -14.197 1.00 97.44 284 PHE A O 1
ATOM 2225 N N . GLY A 1 285 ? -3.938 -5.496 -14.795 1.00 96.31 285 GLY A N 1
ATOM 2226 C CA . GLY A 1 285 ? -5.129 -6.288 -15.120 1.00 96.31 285 GLY A CA 1
ATOM 2227 C C . GLY A 1 285 ? -4.978 -7.128 -16.394 1.00 96.31 285 GLY A C 1
ATOM 2228 O O . GLY A 1 285 ? -5.652 -8.148 -16.540 1.00 96.31 285 GLY A O 1
ATOM 2229 N N . GLY A 1 286 ? -4.073 -6.739 -17.298 1.00 96.06 286 GLY A N 1
ATOM 2230 C CA . GLY A 1 286 ? -3.734 -7.497 -18.504 1.00 96.06 286 GLY A CA 1
ATOM 2231 C C . GLY A 1 286 ? -2.883 -8.747 -18.253 1.00 96.06 286 GLY A C 1
ATOM 2232 O O . GLY A 1 286 ? -2.779 -9.591 -19.142 1.00 96.06 286 GLY A O 1
ATOM 2233 N N . ILE A 1 287 ? -2.304 -8.885 -17.056 1.00 96.25 287 ILE A N 1
ATOM 2234 C CA . ILE A 1 287 ? -1.461 -10.014 -16.647 1.00 96.25 287 ILE A CA 1
ATOM 2235 C C . ILE A 1 287 ? -2.214 -10.777 -15.563 1.00 96.25 287 ILE A C 1
ATOM 2237 O O . ILE A 1 287 ? -2.718 -10.183 -14.612 1.00 96.25 287 ILE A O 1
ATOM 2241 N N . ASN A 1 288 ? -2.311 -12.100 -15.661 1.00 94.94 288 ASN A N 1
ATOM 2242 C CA . ASN A 1 288 ? -3.059 -12.838 -14.648 1.00 94.94 288 ASN A CA 1
ATOM 2243 C C . ASN A 1 288 ? -2.341 -12.777 -13.277 1.00 94.94 288 ASN A C 1
ATOM 2245 O O . ASN A 1 288 ? -1.115 -12.752 -13.208 1.00 94.94 288 ASN A O 1
ATOM 2249 N N . ALA A 1 289 ? -3.093 -12.761 -12.172 1.00 94.62 289 ALA A N 1
ATOM 2250 C CA . ALA A 1 289 ? -2.512 -12.538 -10.842 1.00 94.62 289 ALA A CA 1
ATOM 2251 C C . ALA A 1 289 ? -1.493 -13.611 -10.410 1.00 94.62 289 ALA A C 1
ATOM 2253 O O . ALA A 1 289 ? -0.571 -13.298 -9.664 1.00 94.62 289 ALA A O 1
ATOM 2254 N N . VAL A 1 290 ? -1.650 -14.861 -10.860 1.00 93.44 290 VAL A N 1
ATOM 2255 C CA . VAL A 1 290 ? -0.709 -15.951 -10.543 1.00 93.44 290 VAL A CA 1
ATOM 2256 C C . VAL A 1 290 ? 0.605 -15.743 -11.291 1.00 93.44 290 VAL A C 1
ATOM 2258 O O . VAL A 1 290 ? 1.668 -15.830 -10.694 1.00 93.44 290 VAL A O 1
ATOM 2261 N N . GLU A 1 291 ? 0.530 -15.370 -12.565 1.00 94.94 291 GLU A N 1
ATOM 2262 C CA . GLU A 1 291 ? 1.692 -15.027 -13.385 1.00 94.94 291 GLU A CA 1
ATOM 2263 C C . GLU A 1 291 ? 2.453 -13.831 -12.806 1.00 94.94 291 GLU A C 1
ATOM 2265 O O . GLU A 1 291 ? 3.671 -13.893 -12.703 1.00 94.94 291 GLU A O 1
ATOM 2270 N N . GLN A 1 292 ? 1.767 -12.792 -12.313 1.00 94.69 292 GLN A N 1
ATOM 2271 C CA . GLN A 1 292 ? 2.434 -11.682 -11.613 1.00 94.69 292 GLN A CA 1
ATOM 2272 C C . GLN A 1 292 ? 3.216 -12.142 -10.369 1.00 94.69 292 GLN A C 1
ATOM 2274 O O . GLN A 1 292 ? 4.272 -11.591 -10.068 1.00 94.69 292 GLN A O 1
ATOM 2279 N N . GLN A 1 293 ? 2.694 -13.132 -9.638 1.00 93.06 293 GLN A N 1
ATOM 2280 C CA . GLN A 1 293 ? 3.321 -13.679 -8.428 1.00 93.06 293 GLN A CA 1
ATOM 2281 C C . GLN A 1 293 ? 4.487 -14.630 -8.734 1.00 93.06 293 GLN A C 1
ATOM 2283 O O . GLN A 1 293 ? 5.342 -14.847 -7.878 1.00 93.06 293 GLN A O 1
ATOM 2288 N N . GLU A 1 294 ? 4.521 -15.222 -9.926 1.00 92.62 294 GLU A N 1
ATOM 2289 C CA . GLU A 1 294 ? 5.579 -16.145 -10.343 1.00 92.62 294 GLU A CA 1
ATOM 2290 C C . GLU A 1 294 ? 6.702 -15.429 -11.106 1.00 92.62 294 GLU A C 1
ATOM 2292 O O . GLU A 1 294 ? 7.862 -15.816 -10.959 1.00 92.62 294 GLU A O 1
ATOM 2297 N N . MET A 1 295 ? 6.376 -14.358 -11.837 1.00 95.00 295 MET A N 1
ATOM 2298 C CA . MET A 1 295 ? 7.291 -13.609 -12.698 1.00 95.00 295 MET A CA 1
ATOM 2299 C C . MET A 1 295 ? 8.393 -12.904 -11.913 1.00 95.00 295 MET A C 1
ATOM 2301 O O . MET A 1 295 ? 8.137 -11.955 -11.166 1.00 95.00 295 MET A O 1
ATOM 2305 N N . ASP A 1 296 ? 9.622 -13.367 -12.132 1.00 94.88 296 ASP A N 1
ATOM 2306 C CA . ASP A 1 296 ? 10.824 -12.811 -11.529 1.00 94.88 296 ASP A CA 1
ATOM 2307 C C . ASP A 1 296 ? 11.136 -11.417 -12.086 1.00 94.88 296 ASP A C 1
ATOM 2309 O O . ASP A 1 296 ? 11.092 -11.161 -13.295 1.00 94.88 296 ASP A O 1
ATOM 2313 N N . ILE A 1 297 ? 11.507 -10.513 -11.184 1.00 93.50 297 ILE A N 1
ATOM 2314 C CA . ILE A 1 297 ? 11.994 -9.179 -11.503 1.00 93.50 297 ILE A CA 1
ATOM 2315 C C . ILE A 1 297 ? 13.249 -8.863 -10.694 1.00 93.50 297 ILE A C 1
ATOM 2317 O O . ILE A 1 297 ? 13.426 -9.301 -9.563 1.00 93.50 297 ILE A O 1
ATOM 2321 N N . GLU A 1 298 ? 14.140 -8.078 -11.284 1.00 93.12 298 GLU A N 1
ATOM 2322 C CA . GLU A 1 298 ? 15.395 -7.683 -10.659 1.00 93.12 298 GLU A CA 1
ATOM 2323 C C . GLU A 1 298 ? 15.589 -6.174 -10.769 1.00 93.12 298 GLU A C 1
ATOM 2325 O O . GLU A 1 298 ? 15.531 -5.601 -11.862 1.00 93.12 298 GLU A O 1
ATOM 2330 N N . TRP A 1 299 ? 15.825 -5.532 -9.625 1.00 89.88 299 TRP A N 1
ATOM 2331 C CA . TRP A 1 299 ? 16.167 -4.116 -9.549 1.00 89.88 299 TRP A CA 1
ATOM 2332 C C . TRP A 1 299 ? 17.591 -3.872 -10.047 1.00 89.88 299 TRP A C 1
ATOM 2334 O O . TRP A 1 299 ? 18.552 -4.412 -9.504 1.00 89.88 299 TRP A O 1
ATOM 2344 N N . LEU A 1 300 ? 17.733 -3.006 -11.049 1.00 92.00 300 LEU A N 1
ATOM 2345 C CA . LEU A 1 300 ? 19.013 -2.730 -11.696 1.00 92.00 300 LEU A CA 1
ATOM 2346 C C . LEU A 1 300 ? 19.772 -1.536 -11.108 1.00 92.00 300 LEU A C 1
ATOM 2348 O O . LEU A 1 300 ? 20.956 -1.367 -11.389 1.00 92.00 300 LEU A O 1
ATOM 2352 N N . GLY A 1 301 ? 19.118 -0.704 -10.293 1.00 84.81 301 GLY A N 1
ATOM 2353 C CA . GLY A 1 301 ? 19.698 0.549 -9.796 1.00 84.81 301 GLY A CA 1
ATOM 2354 C C . GLY A 1 301 ? 20.851 0.385 -8.797 1.00 84.81 301 GLY A C 1
ATOM 2355 O O . GLY A 1 301 ? 21.470 1.376 -8.427 1.00 84.81 301 GLY A O 1
ATOM 2356 N N . SER A 1 302 ? 21.140 -0.835 -8.337 1.00 83.88 302 SER A N 1
ATOM 2357 C CA . SER A 1 302 ? 22.290 -1.148 -7.475 1.00 83.88 302 SER A CA 1
ATOM 2358 C C . SER A 1 302 ? 23.540 -1.584 -8.245 1.00 83.88 302 SER A C 1
ATOM 2360 O O . SER A 1 302 ? 24.620 -1.619 -7.654 1.00 83.88 302 SER A O 1
ATOM 2362 N N . TYR A 1 303 ? 23.417 -1.925 -9.530 1.00 89.94 303 TYR A N 1
ATOM 2363 C CA . TYR A 1 303 ? 24.543 -2.384 -10.338 1.00 89.94 303 TYR A CA 1
ATOM 2364 C C . TYR A 1 303 ? 25.312 -1.204 -10.924 1.00 89.94 303 TYR A C 1
ATOM 2366 O O . TYR A 1 303 ? 24.738 -0.244 -11.435 1.00 89.94 303 TYR A O 1
ATOM 2374 N N . SER A 1 304 ? 26.635 -1.312 -10.914 1.00 89.38 304 SER A N 1
ATOM 2375 C CA . SER A 1 304 ? 27.503 -0.417 -11.672 1.00 89.38 304 SER A CA 1
ATOM 2376 C C . SER A 1 304 ? 27.340 -0.625 -13.180 1.00 89.38 304 SER A C 1
ATOM 2378 O O . SER A 1 304 ? 26.956 -1.703 -13.645 1.00 89.38 304 SER A O 1
ATOM 2380 N N . GLN A 1 305 ? 27.739 0.377 -13.971 1.00 86.31 305 GLN A N 1
ATOM 2381 C CA . GLN A 1 305 ? 27.774 0.267 -15.433 1.00 86.31 305 GLN A CA 1
ATOM 2382 C C . GLN A 1 305 ? 28.504 -1.008 -15.907 1.00 86.31 305 GLN A C 1
ATOM 2384 O O . GLN A 1 305 ? 28.027 -1.703 -16.801 1.00 86.31 305 GLN A O 1
ATOM 2389 N N . GLN A 1 306 ? 29.641 -1.350 -15.290 1.00 87.69 306 GLN A N 1
ATOM 2390 C CA . GLN A 1 306 ? 30.445 -2.520 -15.668 1.00 87.69 306 GLN A CA 1
ATOM 2391 C C . GLN A 1 306 ? 29.729 -3.844 -15.375 1.00 87.69 306 GLN A C 1
ATOM 2393 O O . GLN A 1 306 ? 29.826 -4.787 -16.160 1.00 87.69 306 GLN A O 1
ATOM 2398 N N . GLU A 1 307 ? 28.997 -3.927 -14.264 1.00 92.31 307 GLU A N 1
ATOM 2399 C CA . GLU A 1 307 ? 28.206 -5.114 -13.931 1.00 92.31 307 GLU A CA 1
ATOM 2400 C C . GLU A 1 307 ? 27.037 -5.282 -14.904 1.00 92.31 307 GLU A C 1
ATOM 2402 O O . GLU A 1 307 ? 26.842 -6.377 -15.433 1.00 92.31 307 GLU A O 1
ATOM 2407 N N . LEU A 1 308 ? 26.327 -4.194 -15.222 1.00 90.62 308 LEU A N 1
ATOM 2408 C CA . LEU A 1 308 ? 25.251 -4.207 -16.217 1.00 90.62 308 LEU A CA 1
ATOM 2409 C C . LEU A 1 308 ? 25.754 -4.640 -17.596 1.00 90.62 308 LEU A C 1
ATOM 2411 O O . LEU A 1 308 ? 25.082 -5.414 -18.277 1.00 90.62 308 LEU A O 1
ATOM 2415 N N . GLU A 1 309 ? 26.951 -4.202 -17.997 1.00 85.44 309 GLU A N 1
ATOM 2416 C CA . GLU A 1 309 ? 27.573 -4.639 -19.248 1.00 85.44 309 GLU A CA 1
ATOM 2417 C C . GLU A 1 309 ? 27.811 -6.158 -19.274 1.00 85.44 309 GLU A C 1
ATOM 2419 O O . GLU A 1 309 ? 27.474 -6.825 -20.256 1.00 85.44 309 GLU A O 1
ATOM 2424 N N . LEU A 1 310 ? 28.345 -6.727 -18.190 1.00 86.19 310 LEU A N 1
ATOM 2425 C CA . LEU A 1 310 ? 28.598 -8.168 -18.077 1.00 86.19 310 LEU A CA 1
ATOM 2426 C C . LEU A 1 310 ? 27.299 -8.989 -18.081 1.00 86.19 310 LEU A C 1
ATOM 2428 O O . LEU A 1 310 ? 27.210 -10.023 -18.753 1.00 86.19 310 LEU A O 1
ATOM 2432 N N . LEU A 1 311 ? 26.277 -8.516 -17.369 1.00 90.75 311 LEU A N 1
ATOM 2433 C CA . LEU A 1 311 ? 24.964 -9.157 -17.300 1.00 90.75 311 LEU A CA 1
ATOM 2434 C C . LEU A 1 311 ? 24.248 -9.117 -18.659 1.00 90.75 311 LEU A C 1
ATOM 2436 O O . LEU A 1 311 ? 23.779 -10.144 -19.152 1.00 90.75 311 LEU A O 1
ATOM 2440 N N . ALA A 1 312 ? 24.261 -7.967 -19.336 1.00 88.19 312 ALA A N 1
ATOM 2441 C CA . ALA A 1 312 ? 23.649 -7.793 -20.652 1.00 88.19 312 ALA A CA 1
ATOM 2442 C C . ALA A 1 312 ? 24.341 -8.586 -21.771 1.00 88.19 312 ALA A C 1
ATOM 2444 O O . ALA A 1 312 ? 23.695 -8.932 -22.761 1.00 88.19 312 ALA A O 1
ATOM 2445 N N . ILE A 1 313 ? 25.624 -8.936 -21.638 1.00 82.62 313 ILE A N 1
ATOM 2446 C CA . ILE A 1 313 ? 26.281 -9.860 -22.579 1.00 82.62 313 ILE A CA 1
ATOM 2447 C C . ILE A 1 313 ? 25.675 -11.265 -22.470 1.00 82.62 313 ILE A C 1
ATOM 2449 O O . ILE A 1 313 ? 25.461 -11.931 -23.484 1.00 82.62 313 ILE A O 1
ATOM 2453 N N . SER A 1 314 ? 25.386 -11.714 -21.249 1.00 83.25 314 SER A N 1
ATOM 2454 C CA . SER A 1 314 ? 25.018 -13.104 -20.970 1.00 83.25 314 SER A CA 1
ATOM 2455 C C . SER A 1 314 ? 23.514 -13.377 -20.951 1.00 83.25 314 SER A C 1
ATOM 2457 O O . SER A 1 314 ? 23.134 -14.539 -21.069 1.00 83.25 314 SER A O 1
ATOM 2459 N N . SER A 1 315 ? 22.655 -12.356 -20.860 1.00 88.69 315 SER A N 1
ATOM 2460 C CA . SER A 1 315 ? 21.210 -12.575 -20.738 1.00 88.69 315 SER A CA 1
ATOM 2461 C C . SER A 1 315 ? 20.333 -11.498 -21.398 1.00 88.69 315 SER A C 1
ATOM 2463 O O . SER A 1 315 ? 20.632 -10.302 -21.372 1.00 88.69 315 SER A O 1
ATOM 2465 N N . GLU A 1 316 ? 19.236 -11.951 -22.019 1.00 89.62 316 GLU A N 1
ATOM 2466 C CA . GLU A 1 316 ? 18.271 -11.121 -22.756 1.00 89.62 316 GLU A CA 1
ATOM 2467 C C . GLU A 1 316 ? 17.462 -10.203 -21.852 1.00 89.62 316 GLU A C 1
ATOM 2469 O O . GLU A 1 316 ? 17.201 -9.070 -22.252 1.00 89.62 316 GLU A O 1
ATOM 2474 N N . LYS A 1 317 ? 17.161 -10.616 -20.614 1.00 93.44 317 LYS A N 1
ATOM 2475 C CA . LYS A 1 317 ? 16.397 -9.788 -19.670 1.00 93.44 317 LYS A CA 1
ATOM 2476 C C . LYS A 1 317 ? 17.077 -8.450 -19.381 1.00 93.44 317 LYS A C 1
ATOM 2478 O O . LYS A 1 317 ? 16.425 -7.408 -19.365 1.00 93.44 317 LYS A O 1
ATOM 2483 N N . TYR A 1 318 ? 18.404 -8.454 -19.241 1.00 93.38 318 TYR A N 1
ATOM 2484 C CA . TYR A 1 318 ? 19.174 -7.231 -19.011 1.00 93.38 318 TYR A CA 1
ATOM 2485 C C . TYR A 1 318 ? 19.289 -6.394 -20.284 1.00 93.38 318 TYR A C 1
ATOM 2487 O O . TYR A 1 318 ? 19.183 -5.173 -20.221 1.00 93.38 318 TYR A O 1
ATOM 2495 N N . ARG A 1 319 ? 19.437 -7.022 -21.461 1.00 90.50 319 ARG A N 1
ATOM 2496 C CA . ARG A 1 319 ? 19.387 -6.287 -22.738 1.00 90.50 319 ARG A CA 1
ATOM 2497 C C . ARG A 1 319 ? 18.040 -5.597 -22.921 1.00 90.50 319 ARG A C 1
ATOM 2499 O O . ARG A 1 319 ? 18.009 -4.428 -23.289 1.00 90.50 319 ARG A O 1
ATOM 2506 N N . ASN A 1 320 ? 16.954 -6.305 -22.624 1.00 93.69 320 ASN A N 1
ATOM 2507 C CA . ASN A 1 320 ? 15.595 -5.786 -22.667 1.00 93.69 320 ASN A CA 1
ATOM 2508 C C . ASN A 1 320 ? 15.432 -4.577 -21.743 1.00 93.69 320 ASN A C 1
ATOM 2510 O O . ASN A 1 320 ? 14.980 -3.529 -22.194 1.00 93.69 320 ASN A O 1
ATOM 2514 N N . ALA A 1 321 ? 15.871 -4.688 -20.488 1.00 94.31 321 ALA A N 1
ATOM 2515 C CA . ALA A 1 321 ? 15.815 -3.588 -19.530 1.00 94.31 321 ALA A CA 1
ATOM 2516 C C . ALA A 1 321 ? 16.590 -2.350 -20.010 1.00 94.31 321 ALA A C 1
ATOM 2518 O O . ALA A 1 321 ? 16.061 -1.238 -19.988 1.00 94.31 321 ALA A O 1
ATOM 2519 N N . LEU A 1 322 ? 17.809 -2.542 -20.530 1.00 91.81 322 LEU A N 1
ATOM 2520 C CA . LEU A 1 322 ? 18.637 -1.456 -21.060 1.00 91.81 322 LEU A CA 1
ATOM 2521 C C . LEU A 1 322 ? 18.027 -0.790 -22.307 1.00 91.81 322 LEU A C 1
ATOM 2523 O O . LEU A 1 322 ? 18.142 0.425 -22.471 1.00 91.81 322 LEU A O 1
ATOM 2527 N N . VAL A 1 323 ? 17.373 -1.555 -23.187 1.00 89.38 323 VAL A N 1
ATOM 2528 C CA . VAL A 1 323 ? 16.666 -1.015 -24.365 1.00 89.38 323 VAL A CA 1
ATOM 2529 C C . VAL A 1 323 ? 15.404 -0.262 -23.961 1.00 89.38 323 VAL A C 1
ATOM 2531 O O . VAL A 1 323 ? 15.154 0.829 -24.469 1.00 89.38 323 VAL A O 1
ATOM 2534 N N . ALA A 1 324 ? 14.641 -0.814 -23.019 1.00 91.81 324 ALA A N 1
ATOM 2535 C CA . ALA A 1 324 ? 13.424 -0.212 -22.487 1.00 91.81 324 ALA A CA 1
ATOM 2536 C C . ALA A 1 324 ? 13.682 0.999 -21.574 1.00 91.81 324 ALA A C 1
ATOM 2538 O O . ALA A 1 324 ? 12.728 1.683 -21.187 1.00 91.81 324 ALA A O 1
ATOM 2539 N N . LEU A 1 325 ? 14.953 1.248 -21.227 1.00 90.75 325 LEU A N 1
ATOM 2540 C CA . LEU A 1 325 ? 15.371 2.200 -20.201 1.00 90.75 325 LEU A CA 1
ATOM 2541 C C . LEU A 1 325 ? 14.608 1.984 -18.902 1.00 90.75 325 LEU A C 1
ATOM 2543 O O . LEU A 1 325 ? 13.998 2.901 -18.355 1.00 90.75 325 LEU A O 1
ATOM 2547 N N . SER A 1 326 ? 14.594 0.734 -18.461 1.00 93.62 326 SER A N 1
ATOM 2548 C CA . SER A 1 326 ? 13.899 0.311 -17.262 1.00 93.62 326 SER A CA 1
ATOM 2549 C C . SER A 1 326 ? 14.889 -0.052 -16.177 1.00 93.62 326 SER A C 1
ATOM 2551 O O . SER A 1 326 ? 15.857 -0.770 -16.418 1.00 93.62 326 SER A O 1
ATOM 2553 N N . VAL A 1 327 ? 14.596 0.405 -14.962 1.00 93.38 327 VAL A N 1
ATOM 2554 C CA . VAL A 1 327 ? 15.294 -0.006 -13.737 1.00 93.38 327 VAL A CA 1
ATOM 2555 C C . VAL A 1 327 ? 14.968 -1.438 -13.315 1.00 93.38 327 VAL A C 1
ATOM 2557 O O . VAL A 1 327 ? 15.477 -1.902 -12.300 1.00 93.38 327 VAL A O 1
ATOM 2560 N N . PHE A 1 328 ? 14.161 -2.147 -14.103 1.00 94.38 328 PHE A N 1
ATOM 2561 C CA . PHE A 1 328 ? 13.789 -3.529 -13.872 1.00 94.38 328 PHE A CA 1
ATOM 2562 C C . PHE A 1 328 ? 14.189 -4.431 -15.035 1.00 94.38 328 PHE A C 1
ATOM 2564 O O . PHE A 1 328 ? 13.797 -4.193 -16.183 1.00 94.38 328 PHE A O 1
ATOM 2571 N N . ALA A 1 329 ? 14.886 -5.520 -14.722 1.00 95.88 329 ALA A N 1
ATOM 2572 C CA . ALA A 1 329 ? 14.975 -6.676 -15.601 1.00 95.88 329 ALA A CA 1
ATOM 2573 C C . ALA A 1 329 ? 13.872 -7.673 -15.237 1.00 95.88 329 ALA A C 1
ATOM 2575 O O . ALA A 1 329 ? 13.868 -8.209 -14.135 1.00 95.88 329 ALA A O 1
ATOM 2576 N N . ILE A 1 330 ? 12.946 -7.907 -16.167 1.00 96.62 330 ILE A N 1
ATOM 2577 C CA . ILE A 1 330 ? 11.811 -8.827 -16.003 1.00 96.62 330 ILE A CA 1
ATOM 2578 C C . ILE A 1 330 ? 12.152 -10.129 -16.714 1.00 96.62 330 ILE A C 1
ATOM 2580 O O . ILE A 1 330 ? 12.554 -10.062 -17.880 1.00 96.62 330 ILE A O 1
ATOM 2584 N N . ASP A 1 331 ? 11.995 -11.267 -16.042 1.00 95.19 331 ASP A N 1
ATOM 2585 C CA . ASP A 1 331 ? 12.129 -12.592 -16.647 1.00 95.19 331 ASP A CA 1
ATOM 2586 C C . ASP A 1 331 ? 10.859 -12.932 -17.440 1.00 95.19 331 ASP A C 1
ATOM 2588 O O . ASP A 1 331 ? 9.760 -12.987 -16.887 1.00 95.19 331 ASP A O 1
ATOM 2592 N N . LEU A 1 332 ? 10.999 -13.066 -18.757 1.00 94.38 332 LEU A N 1
ATOM 2593 C CA . LEU A 1 332 ? 9.903 -13.310 -19.689 1.00 94.38 332 LEU A CA 1
ATOM 2594 C C . LEU A 1 332 ? 10.168 -14.607 -20.444 1.00 94.38 332 LEU A C 1
ATOM 2596 O O . LEU A 1 332 ? 11.301 -14.879 -20.838 1.00 94.38 332 LEU A O 1
ATOM 2600 N N . ASP A 1 333 ? 9.100 -15.344 -20.745 1.00 91.00 333 ASP A N 1
ATOM 2601 C CA . ASP A 1 333 ? 9.185 -16.580 -21.530 1.00 91.00 333 ASP A CA 1
ATOM 2602 C C . ASP A 1 333 ? 9.738 -16.353 -22.948 1.00 91.00 333 ASP A C 1
ATOM 2604 O O . ASP A 1 333 ? 10.332 -17.258 -23.539 1.00 91.00 333 ASP A O 1
ATOM 2608 N N . ASP A 1 334 ? 9.521 -15.158 -23.510 1.00 88.62 334 ASP A N 1
ATOM 2609 C CA . ASP A 1 334 ? 9.947 -14.803 -24.861 1.00 88.62 334 ASP A CA 1
ATOM 2610 C C . ASP A 1 334 ? 10.326 -13.319 -24.996 1.00 88.62 334 ASP A C 1
ATOM 2612 O O . ASP A 1 334 ? 9.605 -12.398 -24.592 1.00 88.62 334 ASP A O 1
ATOM 2616 N N . TYR A 1 335 ? 11.464 -13.098 -25.649 1.00 89.00 335 TYR A N 1
ATOM 2617 C CA . TYR A 1 335 ? 12.033 -11.793 -25.964 1.00 89.00 335 TYR A CA 1
ATOM 2618 C C . TYR A 1 335 ? 12.016 -11.469 -27.470 1.00 89.00 335 TYR A C 1
ATOM 2620 O O . TYR A 1 335 ? 12.532 -10.426 -27.888 1.00 89.00 335 TYR A O 1
ATOM 2628 N N . THR A 1 336 ? 11.416 -12.330 -28.294 1.00 84.25 336 THR A N 1
ATOM 2629 C CA . THR A 1 336 ? 11.331 -12.179 -29.752 1.00 84.25 336 THR A CA 1
ATOM 2630 C C . THR A 1 336 ? 10.691 -10.846 -30.152 1.00 84.25 336 THR A C 1
ATOM 2632 O O . THR A 1 336 ? 9.726 -10.379 -29.550 1.00 84.25 336 THR A O 1
ATOM 2635 N N . GLY A 1 337 ? 11.224 -10.213 -31.203 1.00 80.06 337 GLY A N 1
ATOM 2636 C CA . GLY A 1 337 ? 10.652 -8.986 -31.777 1.00 80.06 337 GLY A CA 1
ATOM 2637 C C . GLY A 1 337 ? 10.944 -7.698 -30.998 1.00 80.06 337 GLY A C 1
ATOM 2638 O O . GLY A 1 337 ? 10.502 -6.631 -31.407 1.00 80.06 337 GLY A O 1
ATOM 2639 N N . ARG A 1 338 ? 11.734 -7.772 -29.923 1.00 85.38 338 ARG A N 1
ATOM 2640 C CA . ARG A 1 338 ? 12.132 -6.621 -29.089 1.00 85.38 338 ARG A CA 1
ATOM 2641 C C . ARG A 1 338 ? 13.418 -5.937 -29.554 1.00 85.38 338 ARG A C 1
ATOM 2643 O O . ARG A 1 338 ? 14.027 -5.178 -28.807 1.00 85.38 338 ARG A O 1
ATOM 2650 N N . GLU A 1 339 ? 13.875 -6.281 -30.759 1.00 77.75 339 GLU A N 1
ATOM 2651 C CA . GLU A 1 339 ? 15.132 -5.797 -31.350 1.00 77.75 339 GLU A CA 1
ATOM 2652 C C . GLU A 1 339 ? 16.367 -6.049 -30.460 1.00 77.75 339 GLU A C 1
ATOM 2654 O O . GLU A 1 339 ? 17.387 -5.367 -30.549 1.00 77.75 339 GLU A O 1
ATOM 2659 N N . LEU A 1 340 ? 16.279 -7.068 -29.601 1.00 75.69 340 LEU A N 1
ATOM 2660 C CA . LEU A 1 340 ? 17.386 -7.569 -28.779 1.00 75.69 340 LEU A CA 1
ATOM 2661 C C . LEU A 1 340 ? 18.300 -8.491 -29.586 1.00 75.69 340 LEU A C 1
ATOM 2663 O O . LEU A 1 340 ? 19.448 -8.737 -29.206 1.00 75.69 340 LEU A O 1
ATOM 2667 N N . GLU A 1 341 ? 17.775 -8.980 -30.712 1.00 62.81 341 GLU A N 1
ATOM 2668 C CA . GLU A 1 341 ? 18.500 -9.733 -31.717 1.00 62.81 341 GLU A CA 1
ATOM 2669 C C . GLU A 1 341 ? 19.509 -8.826 -32.424 1.00 62.81 341 GLU A C 1
ATOM 2671 O O . GLU A 1 341 ? 19.185 -7.957 -33.231 1.00 62.81 341 GLU A O 1
ATOM 2676 N N . LEU A 1 342 ? 20.779 -9.070 -32.125 1.00 61.72 342 LEU A N 1
ATOM 2677 C CA . LEU A 1 342 ? 21.930 -8.427 -32.749 1.00 61.72 342 LEU A CA 1
ATOM 2678 C C . LEU A 1 342 ? 22.508 -9.338 -33.841 1.00 61.72 342 LEU A C 1
ATOM 2680 O O . LEU A 1 342 ? 23.696 -9.662 -33.838 1.00 61.72 342 LEU A O 1
ATOM 2684 N N . PHE A 1 343 ? 21.644 -9.767 -34.763 1.00 49.25 343 PHE A N 1
ATOM 2685 C CA . PHE A 1 343 ? 21.959 -10.630 -35.900 1.00 49.25 343 PHE A CA 1
ATOM 2686 C C . PHE A 1 343 ? 21.000 -10.328 -37.058 1.00 49.25 343 PHE A C 1
ATOM 2688 O O . PHE A 1 343 ? 19.789 -10.385 -36.892 1.00 49.25 343 PHE A O 1
ATOM 2695 N N . SER A 1 344 ? 21.529 -10.025 -38.245 1.00 48.84 344 SER A N 1
ATOM 2696 C CA . SER A 1 344 ? 20.739 -10.034 -39.483 1.00 48.84 344 SER A CA 1
ATOM 2697 C C . SER A 1 344 ? 20.806 -11.438 -40.108 1.00 48.84 344 SER A C 1
ATOM 2699 O O . SER A 1 344 ? 21.881 -11.818 -40.590 1.00 48.84 344 SER A O 1
ATOM 2701 N N . PRO A 1 345 ? 19.694 -12.204 -40.172 1.00 42.34 345 PRO A N 1
ATOM 2702 C CA . PRO A 1 345 ? 19.687 -13.556 -40.745 1.00 42.34 345 PRO A CA 1
ATOM 2703 C C . PRO A 1 345 ? 20.074 -13.603 -42.223 1.00 42.34 345 PRO A C 1
ATOM 2705 O O . PRO A 1 345 ? 20.616 -14.596 -42.699 1.00 42.34 345 PRO A O 1
ATOM 2708 N N . GLU A 1 346 ? 19.824 -12.511 -42.943 1.00 44.00 346 GLU A N 1
ATOM 2709 C CA . GLU A 1 346 ? 20.105 -12.382 -44.373 1.00 44.00 346 GLU A CA 1
ATOM 2710 C C . GLU A 1 346 ? 21.580 -12.094 -44.673 1.00 44.00 346 GLU A C 1
ATOM 2712 O O . GLU A 1 346 ? 22.063 -12.433 -45.753 1.00 44.00 346 GLU A O 1
ATOM 2717 N N . THR A 1 347 ? 22.310 -11.472 -43.741 1.00 57.19 347 THR A N 1
ATOM 2718 C CA . THR A 1 347 ? 23.686 -11.001 -43.985 1.00 57.19 347 THR A CA 1
ATOM 2719 C C . THR A 1 347 ? 24.739 -11.685 -43.118 1.00 57.19 347 THR A C 1
ATOM 2721 O O . THR A 1 347 ? 25.921 -11.633 -43.455 1.00 57.19 347 THR A O 1
ATOM 2724 N N . GLY A 1 348 ? 24.345 -12.335 -42.018 1.00 44.12 348 GLY A N 1
ATOM 2725 C CA . GLY A 1 348 ? 25.270 -12.966 -41.074 1.00 44.12 348 GLY A CA 1
ATOM 2726 C C . GLY A 1 348 ? 26.143 -11.974 -40.294 1.00 44.12 348 GLY A C 1
ATOM 2727 O O . GLY A 1 348 ? 27.134 -12.382 -39.690 1.00 44.12 348 GLY A O 1
ATOM 2728 N N . ILE A 1 349 ? 25.810 -10.678 -40.326 1.00 50.38 349 ILE A N 1
ATOM 2729 C CA . ILE A 1 349 ? 26.545 -9.605 -39.650 1.00 50.38 349 ILE A CA 1
ATOM 2730 C C . ILE A 1 349 ? 25.775 -9.176 -38.398 1.00 50.38 349 ILE A C 1
ATOM 2732 O O . ILE A 1 349 ? 24.572 -8.921 -38.448 1.00 50.38 349 ILE A O 1
ATOM 2736 N N . GLY A 1 350 ? 26.501 -9.069 -37.286 1.00 55.50 350 GLY A N 1
ATOM 2737 C CA . GLY A 1 350 ? 25.989 -8.634 -35.993 1.00 55.50 350 GLY A CA 1
ATOM 2738 C C . GLY A 1 350 ? 26.668 -9.404 -34.866 1.00 55.50 350 GLY A C 1
ATOM 2739 O O . GLY A 1 350 ? 26.699 -10.630 -34.858 1.00 55.50 350 GLY A O 1
ATOM 2740 N N . SER A 1 351 ? 27.272 -8.678 -33.939 1.00 54.78 351 SER A N 1
ATOM 2741 C CA . SER A 1 351 ? 27.649 -9.181 -32.624 1.00 54.78 351 SER A CA 1
ATOM 2742 C C . SER A 1 351 ? 27.225 -8.124 -31.614 1.00 54.78 351 SER A C 1
ATOM 2744 O O . SER A 1 351 ? 27.146 -6.942 -31.964 1.00 54.78 351 SER A O 1
ATOM 2746 N N . LEU A 1 352 ? 26.950 -8.530 -30.370 1.00 62.06 352 LEU A N 1
ATOM 2747 C CA . LEU A 1 352 ? 26.943 -7.621 -29.222 1.00 62.06 352 LEU A CA 1
ATOM 2748 C C . LEU A 1 352 ? 28.275 -6.876 -29.218 1.00 62.06 352 LEU A C 1
ATOM 2750 O O . LEU A 1 352 ? 29.267 -7.354 -28.670 1.00 62.06 352 LEU A O 1
ATOM 2754 N N . THR A 1 353 ? 28.343 -5.730 -29.897 1.00 64.69 353 THR A N 1
ATOM 2755 C CA . THR A 1 353 ? 29.534 -4.906 -29.785 1.00 64.69 353 THR A CA 1
ATOM 2756 C C . THR A 1 353 ? 29.526 -4.417 -28.352 1.00 64.69 353 THR A C 1
ATOM 2758 O O . THR A 1 353 ? 28.531 -3.857 -27.890 1.00 64.69 353 THR A O 1
ATOM 2761 N N . THR A 1 354 ? 30.628 -4.628 -27.639 1.00 67.69 354 THR A N 1
ATOM 2762 C CA . THR A 1 354 ? 30.818 -4.092 -26.286 1.00 67.69 354 THR A CA 1
ATOM 2763 C C . THR A 1 354 ? 30.445 -2.609 -26.236 1.00 67.69 354 THR A C 1
ATOM 2765 O O . THR A 1 354 ? 29.874 -2.148 -25.260 1.00 67.69 354 THR A O 1
ATOM 2768 N N . LYS A 1 355 ? 30.665 -1.886 -27.345 1.00 72.94 355 LYS A N 1
ATOM 2769 C CA . LYS A 1 355 ? 30.241 -0.501 -27.523 1.00 72.94 355 LYS A CA 1
ATOM 2770 C C . LYS A 1 355 ? 28.731 -0.284 -27.376 1.00 72.94 355 LYS A C 1
ATOM 2772 O O . LYS A 1 355 ? 28.356 0.631 -26.664 1.00 72.94 355 LYS A O 1
ATOM 2777 N N . TRP A 1 356 ? 27.873 -1.076 -28.021 1.00 77.44 356 TRP A N 1
ATOM 2778 C CA . TRP A 1 356 ? 26.419 -0.896 -27.904 1.00 77.44 356 TRP A CA 1
ATOM 2779 C C . TRP A 1 356 ? 25.939 -1.131 -26.470 1.00 77.44 356 TRP A C 1
ATOM 2781 O O . TRP A 1 356 ? 25.176 -0.326 -25.943 1.00 77.44 356 TRP A O 1
ATOM 2791 N N . VAL A 1 357 ? 26.425 -2.201 -25.830 1.00 76.81 357 VAL A N 1
ATOM 2792 C CA . VAL A 1 357 ? 26.062 -2.517 -24.439 1.00 76.81 357 VAL A CA 1
ATOM 2793 C C . VAL A 1 357 ? 26.519 -1.393 -23.515 1.00 76.81 357 VAL A C 1
ATOM 2795 O O . VAL A 1 357 ? 25.736 -0.919 -22.700 1.00 76.81 357 VAL A O 1
ATOM 2798 N N . SER A 1 358 ? 27.750 -0.917 -23.705 1.00 80.69 358 SER A N 1
ATOM 2799 C CA . SER A 1 358 ? 28.320 0.182 -22.930 1.00 80.69 358 SER A CA 1
ATOM 2800 C C . SER A 1 358 ? 27.568 1.496 -23.139 1.00 80.69 358 SER A C 1
ATOM 2802 O O . SER A 1 358 ? 27.212 2.156 -22.169 1.00 80.69 358 SER A O 1
ATOM 2804 N N . ASP A 1 359 ? 27.228 1.846 -24.385 1.00 82.19 359 ASP A N 1
ATOM 2805 C CA . ASP A 1 359 ? 26.460 3.055 -24.698 1.00 82.19 359 ASP A CA 1
ATOM 2806 C C . ASP A 1 359 ? 25.067 3.006 -24.021 1.00 82.19 359 ASP A C 1
ATOM 2808 O O . ASP A 1 359 ? 24.600 4.017 -23.495 1.00 82.19 359 ASP A O 1
ATOM 2812 N N . ARG A 1 360 ? 24.408 1.834 -23.977 1.00 85.00 360 ARG A N 1
ATOM 2813 C CA . ARG A 1 360 ? 23.108 1.658 -23.301 1.00 85.00 360 ARG A CA 1
ATOM 2814 C C . ARG A 1 360 ? 23.210 1.655 -21.779 1.00 85.00 360 ARG A C 1
ATOM 2816 O O . ARG A 1 360 ? 22.406 2.328 -21.141 1.00 85.00 360 ARG A O 1
ATOM 2823 N N . ALA A 1 361 ? 24.193 0.962 -21.208 1.00 83.00 361 ALA A N 1
ATOM 2824 C CA . ALA A 1 361 ? 24.445 0.969 -19.768 1.00 83.00 361 ALA A CA 1
ATOM 2825 C C . ALA A 1 361 ? 24.781 2.385 -19.272 1.00 83.00 361 ALA A C 1
ATOM 2827 O O . ALA A 1 361 ? 24.251 2.826 -18.257 1.00 83.00 361 ALA A O 1
ATOM 2828 N N . HIS A 1 362 ? 25.575 3.139 -20.037 1.00 85.69 362 HIS A N 1
ATOM 2829 C CA . HIS A 1 362 ? 25.888 4.529 -19.720 1.00 85.69 362 HIS A CA 1
ATOM 2830 C C . HIS A 1 362 ? 24.655 5.440 -19.811 1.00 85.69 362 HIS A C 1
ATOM 2832 O O . HIS A 1 362 ? 24.444 6.296 -18.956 1.00 85.69 362 HIS A O 1
ATOM 2838 N N . MET A 1 363 ? 23.810 5.262 -20.834 1.00 85.25 363 MET A N 1
ATOM 2839 C CA . MET A 1 363 ? 22.565 6.029 -20.964 1.00 85.25 363 MET A CA 1
ATOM 2840 C C . MET A 1 363 ? 21.595 5.741 -19.810 1.00 85.25 363 MET A C 1
ATOM 2842 O O . MET A 1 363 ? 20.958 6.663 -19.305 1.00 85.25 363 MET A O 1
ATOM 2846 N N . PHE A 1 364 ? 21.511 4.481 -19.385 1.00 86.38 364 PHE A N 1
ATOM 2847 C CA . PHE A 1 364 ? 20.726 4.055 -18.232 1.00 86.38 364 PHE A CA 1
ATOM 2848 C C . PHE A 1 364 ? 21.219 4.697 -16.927 1.00 86.38 364 PHE A C 1
ATOM 2850 O O . PHE A 1 364 ? 20.424 5.305 -16.215 1.00 86.38 364 PHE A O 1
ATOM 2857 N N . GLU A 1 365 ? 22.526 4.647 -16.653 1.00 84.44 365 GLU A N 1
ATOM 2858 C CA . GLU A 1 365 ? 23.129 5.279 -15.470 1.00 84.44 365 GLU A CA 1
ATOM 2859 C C . GLU A 1 365 ? 22.853 6.790 -15.445 1.00 84.44 365 GLU A C 1
ATOM 2861 O O . GLU A 1 365 ? 22.359 7.315 -14.451 1.00 84.44 365 GLU A O 1
ATOM 2866 N N . ARG A 1 366 ? 23.055 7.481 -16.576 1.00 83.94 366 ARG A N 1
ATOM 2867 C CA . ARG A 1 366 ? 22.754 8.917 -16.712 1.00 83.94 366 ARG A CA 1
ATOM 2868 C C . ARG A 1 366 ? 21.291 9.259 -16.461 1.00 83.94 366 ARG A C 1
ATOM 2870 O O . ARG A 1 366 ? 21.007 10.311 -15.895 1.00 83.94 366 ARG A O 1
ATOM 2877 N N . MET A 1 367 ? 20.374 8.407 -16.912 1.00 85.00 367 MET A N 1
ATOM 2878 C CA . MET A 1 367 ? 18.944 8.588 -16.681 1.00 85.00 367 MET A CA 1
ATOM 2879 C C . MET A 1 367 ? 18.620 8.478 -15.188 1.00 85.00 367 MET A C 1
ATOM 2881 O O . MET A 1 367 ? 17.930 9.348 -14.666 1.00 85.00 367 MET A O 1
ATOM 2885 N N . ILE A 1 368 ? 19.153 7.462 -14.499 1.00 80.06 368 ILE A N 1
ATOM 2886 C CA . ILE A 1 368 ? 18.969 7.307 -13.049 1.00 80.06 368 ILE A CA 1
ATOM 2887 C C . ILE A 1 368 ? 19.565 8.500 -12.295 1.00 80.06 368 ILE A C 1
ATOM 2889 O O . ILE A 1 368 ? 18.887 9.075 -11.448 1.00 80.06 368 ILE A O 1
ATOM 2893 N N . GLU A 1 369 ? 20.803 8.900 -12.611 1.00 80.25 369 GLU A N 1
ATOM 2894 C CA . GLU A 1 369 ? 21.452 10.064 -11.992 1.00 80.25 369 GLU A CA 1
ATOM 2895 C C . GLU A 1 369 ? 20.611 11.334 -12.160 1.00 80.25 369 GLU A C 1
ATOM 2897 O O . GLU A 1 369 ? 20.423 12.080 -11.203 1.00 80.25 369 GLU A O 1
ATOM 2902 N N . GLY A 1 370 ? 20.095 11.578 -13.370 1.00 73.12 370 GLY A N 1
ATOM 2903 C CA . GLY A 1 370 ? 19.250 12.734 -13.659 1.00 73.12 370 GLY A CA 1
ATOM 2904 C C . GLY A 1 370 ? 17.951 12.731 -12.854 1.00 73.12 370 GLY A C 1
ATOM 2905 O O . GLY A 1 370 ? 17.600 13.755 -12.281 1.00 73.12 370 GLY A O 1
ATOM 2906 N N . MET A 1 371 ? 17.283 11.580 -12.752 1.00 72.19 371 MET A N 1
ATOM 2907 C CA . MET A 1 371 ? 16.028 11.445 -12.003 1.00 72.19 371 MET A CA 1
ATOM 2908 C C . MET A 1 371 ? 16.226 11.653 -10.497 1.00 72.19 371 MET A C 1
ATOM 2910 O O . MET A 1 371 ? 15.456 12.378 -9.879 1.00 72.19 371 MET A O 1
ATOM 2914 N N . ILE A 1 372 ? 17.303 11.108 -9.921 1.00 65.31 372 ILE A N 1
ATOM 2915 C CA . ILE A 1 372 ? 17.625 11.286 -8.494 1.00 65.31 372 ILE A CA 1
ATOM 2916 C C . ILE A 1 372 ? 17.964 12.746 -8.157 1.00 65.31 372 ILE A C 1
ATOM 2918 O O . ILE A 1 372 ? 17.751 13.175 -7.030 1.00 65.31 372 ILE A O 1
ATOM 2922 N N . LEU A 1 373 ? 18.526 13.510 -9.098 1.00 56.69 373 LEU A N 1
ATOM 2923 C CA . LEU A 1 373 ? 18.893 14.915 -8.875 1.00 56.69 373 LEU A CA 1
ATOM 2924 C C . LEU A 1 373 ? 17.717 15.893 -9.043 1.00 56.69 373 LEU A C 1
ATOM 2926 O O . LEU A 1 373 ? 17.844 17.050 -8.636 1.00 56.69 373 LEU A O 1
ATOM 2930 N N . GLU A 1 374 ? 16.624 15.458 -9.674 1.00 49.81 374 GLU A N 1
ATOM 2931 C CA . GLU A 1 374 ? 15.407 16.253 -9.890 1.00 49.81 374 GLU A CA 1
ATOM 2932 C C . GLU A 1 374 ? 14.305 15.984 -8.847 1.00 49.81 374 GLU A C 1
ATOM 2934 O O . GLU A 1 374 ? 13.406 16.820 -8.708 1.00 49.81 374 GLU A O 1
ATOM 2939 N N . ALA A 1 375 ? 14.388 14.861 -8.122 1.00 47.78 375 ALA A N 1
ATOM 2940 C CA . ALA A 1 375 ? 13.576 14.536 -6.943 1.00 47.78 375 ALA A CA 1
ATOM 2941 C C . ALA A 1 375 ? 14.093 15.253 -5.682 1.00 47.78 375 ALA A C 1
ATOM 2943 O O . ALA A 1 375 ? 13.242 15.687 -4.868 1.00 47.78 375 ALA A O 1
#

pLDDT: mean 86.61, std 12.28, range [42.34, 97.94]

Radius of gyration: 23.8 Å; chains: 1; bounding box: 59×42×81 Å

Sequence (375 aa):
MNFEFTQNQLDQIQTFIDQGALPGTNFSDAYQYISDLLEEASELPKELSVANLWLQGAAQANSGNGPFADLIWQYTAQQLTMRDLSNKIPDIQEASNQVAINLLNDILDRGVIALDPQQIRIKDASAIKQVLYSGIPSDTAYINDAGWSGALLFSGLGLDETWRLLGRNDTATLDKLDDIKNVLFAYNALNYSANYVLDQTLSGNYSIASVWDSFNIWLELPESLRSTSFVAYSTKDQIVGPAMGYVENIGAENLLDMLRRAYLGTAVNETTKENFNTNAAEFFGGINAVEQQEMDIEWLGSYSQQELELLAISSEKYRNALVALSVFAIDLDDYTGRELELFSPETGIGSLTTKWVSDRAHMFERMIEGMILEA

Secondary structure (DSSP, 8-state):
---BPPHHHHHHHHHHHHH-SBTTTBTHHHHHHHHHHHHTSSS--HHHHHHHHHHHHHHHHHHT-SHHHHHHHHHHHHHHHTTT-GGGGGGHHHHHHHHHHHHHHHHHHHSB----HHHHHHHTTTHHHHHHSTT-TTSHHHHS-TT-THHHHGGGGT---GGGGS-SSS-----BHHHHHHHHHHHHHHHHHHHHHHHHHHTTSS-HHHHHHHHHHHH---TTTTSS-HHHHHHTTSTTHHHHHHHHHH-HHHHHHHHHHHHHSS--PPP-TTTHHHHHHHHHHTS-HHHHHH-BEEE-TTS-HHHHHHHHHH-HHHHHHHHHT-SEEE--S--TTSS-----TTT------HHHHHHHHHHHHHHHHHHHHH-

Foldseek 3Di:
DWDFADPVLLVVLVVLVVVAQDPQQGSLVSLVSVLVVLVPPPDHDLLSLLVSLVSNLLSVLLSCDALSVLLQLLLLCLLCLLQVQNVLSVCSNVLSSQLSVQQSVVCSVPSTGDSDVVCSCVGRNLSNLVRRVVVQCLALCNVLVLSGLCCLQCVLSVDNNVLSLPADDDDLDCWFLSSLLSLLSSLLSNLRSVVVSVVCCVVVVDPPVRNCVSCCSGQVDDPVVVPDRPQLSSCVPHSCNVVSVVCVLQPSQNQLQLVVCLVVLDHDPGGDNVCSSVSSNVRVVVARNVCRNVKTKDFQLPDDLVRLLVVLLPDPQSLSSLLSLHRMRIDDPDDPPSPSDQADPVPRDGDPDSVVSSVSSVVSNVSSVVSNVVD

Organism: NCBI:txid652676